Protein 7OAS (pdb70)

InterPro domains:
  IPR019410 Lysine methyltransferase [PF10294] (28-192)
  IPR019410 Lysine methyltransferase [PTHR14614] (12-224)
  IPR029063 S-adenosyl-L-methionine-dependent methyltransferase superfamily [G3DSA:3.40.50.150] (20-238)
  IPR029063 S-adenosyl-L-methionine-dependent methyltransferase superfamily [SSF53335] (69-188)

Nearest PDB structures (foldseek):
  7oas-assembly1_A  TM=1.005E+00  e=3.018E-48  Arabidopsis thaliana
  4mtl-assembly1_A-2  TM=8.772E-01  e=1.076E-17  Homo sapiens
  4pwy-assembly1_A-2  TM=7.409E-01  e=8.579E-11  Homo sapiens
  4er7-assembly1_A  TM=6.860E-01  e=3.018E-07  Homo sapiens
  4er0-assembly1_A  TM=5.820E-01  e=3.018E-07  Homo sapiens

Solvent-accessible surface area: 10546 Å² total; per-residue (Å²): 99,78,50,79,8,99,2,69,65,22,108,1,34,2,6,37,53,92,137,33,194,80,96,17,8,55,20,97,73,0,11,35,5,2,0,28,0,0,32,108,28,27,100,176,41,112,4,9,84,84,125,0,180,68,74,77,0,0,1,2,20,11,6,4,4,5,0,0,3,0,0,4,15,16,26,0,63,3,6,2,0,12,89,128,92,5,30,94,22,0,107,148,3,8,94,108,0,52,60,93,8,65,142,126,52,116,80,55,96,49,13,66,29,106,28,24,51,1,46,5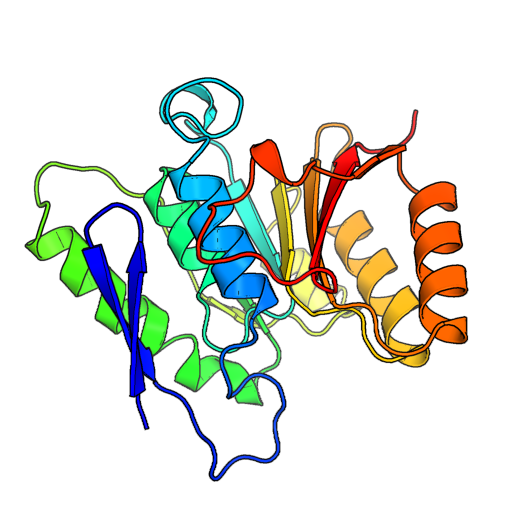3,16,52,135,114,34,11,100,73,2,107,45,90,4,46,12,1,2,4,12,15,6,3,85,33,93,145,51,11,89,31,2,24,108,0,5,68,49,0,21,16,128,197,5,25,2,3,4,1,5,36,52,105,51,95,93,20,24,108,92,0,32,106,26,1,117,85,40,3,95,37,140,82,15,72,80,93,71,5,40,65,146,55,75,59,113,38,2,41,2,9,21,0,54,37,100,165

B-factor: mean 54.71, std 21.89, range [27.13, 158.42]

Structure (mmCIF, N/CA/C/O backbone):
data_7OAS
#
_entry.id   7OAS
#
_cell.length_a   58.295
_cell.length_b   58.295
_cell.length_c   142.851
_cell.angle_alpha   90.000
_cell.angle_beta   90.000
_cell.angle_gamma   90.000
#
_symmetry.space_group_name_H-M   'P 41 21 2'
#
loop_
_entity.id
_entity.type
_entity.pdbx_description
1 polymer 'S-adenosyl-L-methionine-dependent methyltransferases superfamily protein'
2 non-polymer S-ADENOSYL-L-HOMOCYSTEINE
3 non-polymer 1,2-ETHANEDIOL
4 water water
#
loop_
_atom_site.group_PDB
_atom_site.id
_atom_site.type_symbol
_atom_site.label_atom_id
_atom_site.label_alt_id
_atom_site.label_comp_id
_atom_site.label_asym_id
_atom_site.label_entity_id
_atom_site.label_seq_id
_atom_site.pdbx_PDB_ins_code
_atom_site.Cartn_x
_atom_site.Cartn_y
_atom_site.Cartn_z
_atom_site.occupancy
_atom_site.B_iso_or_equiv
_atom_site.auth_seq_id
_atom_site.auth_comp_id
_atom_site.auth_asym_id
_atom_site.auth_atom_id
_atom_site.pdbx_PDB_model_num
ATOM 1 N N . CYS A 1 6 ? -2.244 6.220 31.918 1.00 79.00 4 CYS A N 1
ATOM 2 C CA . CYS A 1 6 ? -3.275 7.235 32.117 1.00 84.84 4 CYS A CA 1
ATOM 3 C C . CYS A 1 6 ? -3.422 8.181 30.927 1.00 85.25 4 CYS A C 1
ATOM 4 O O . CYS A 1 6 ? -2.566 9.035 30.686 1.00 83.81 4 CYS A O 1
ATOM 7 N N . THR A 1 7 ? -4.529 8.048 30.199 1.00 80.10 5 THR A N 1
ATOM 8 C CA . THR A 1 7 ? -4.725 8.772 28.951 1.00 71.71 5 THR A CA 1
ATOM 9 C C . THR A 1 7 ? -6.188 9.163 28.826 1.00 70.77 5 THR A C 1
ATOM 10 O O . THR A 1 7 ? -7.073 8.313 28.966 1.00 71.31 5 THR A O 1
ATOM 14 N N . VAL A 1 8 ? -6.442 10.442 28.556 1.00 68.04 6 VAL A N 1
ATOM 15 C CA . VAL A 1 8 ? -7.797 10.955 28.385 1.00 69.12 6 VAL A CA 1
ATOM 16 C C . VAL A 1 8 ? -8.109 11.128 26.896 1.00 63.40 6 VAL A C 1
ATOM 17 O O . VAL A 1 8 ? -7.293 11.654 26.126 1.00 52.64 6 VAL A O 1
ATOM 21 N N . THR A 1 9 ? -9.292 10.669 26.487 1.00 56.75 7 THR A N 1
ATOM 22 C CA . THR A 1 9 ? -9.751 10.784 25.106 1.00 58.67 7 THR A CA 1
ATOM 23 C C . THR A 1 9 ? -10.879 11.806 25.041 1.00 62.42 7 THR A C 1
ATOM 24 O O . THR A 1 9 ? -11.913 11.631 25.697 1.00 67.05 7 THR A O 1
ATOM 28 N N . ILE A 1 10 ? -10.682 12.862 24.242 1.00 52.94 8 ILE A N 1
ATOM 29 C CA . ILE A 1 10 ? -11.625 13.967 24.102 1.00 55.13 8 ILE A CA 1
ATOM 30 C C . ILE A 1 10 ? -11.946 14.165 22.625 1.00 57.26 8 ILE A C 1
ATOM 31 O O . ILE A 1 10 ? -11.088 13.972 21.759 1.00 57.64 8 ILE A O 1
ATOM 36 N N . GLU A 1 11 ? -13.186 14.565 22.340 1.00 56.39 9 GLU A N 1
ATOM 37 C CA . GLU A 1 11 ? -13.609 14.915 20.989 1.00 65.70 9 GLU A CA 1
ATOM 38 C C . GLU A 1 11 ? -13.479 16.422 20.790 1.00 67.27 9 GLU A C 1
ATOM 39 O O . GLU A 1 11 ? -13.997 17.203 21.591 1.00 68.45 9 GLU A O 1
ATOM 45 N N . VAL A 1 12 ? -12.764 16.825 19.738 1.00 72.04 10 VAL A N 1
ATOM 46 C CA . VAL A 1 12 ? -12.616 18.230 19.364 1.00 72.96 10 VAL A CA 1
ATOM 47 C C . VAL A 1 12 ? -12.773 18.331 17.855 1.00 70.22 10 VAL A C 1
ATOM 48 O O . VAL A 1 12 ? -12.003 17.715 17.107 1.00 73.30 10 VAL A O 1
ATOM 52 N N . LEU A 1 13 ? -13.762 19.107 17.405 1.00 68.03 11 LEU A N 1
ATOM 53 C CA . LEU A 1 13 ? -14.031 19.289 15.977 1.00 70.46 11 LEU A CA 1
ATOM 54 C C . LEU A 1 13 ? -14.299 17.953 15.291 1.00 71.10 11 LEU A C 1
ATOM 55 O O . LEU A 1 13 ? -13.885 17.720 14.152 1.00 70.74 11 LEU A O 1
ATOM 60 N N . GLY A 1 14 ? -14.999 17.064 15.989 1.00 67.80 12 GLY A N 1
ATOM 61 C CA . GLY A 1 14 ? -15.293 15.769 15.417 1.00 66.81 12 GLY A CA 1
ATOM 62 C C . GLY A 1 14 ? -14.124 14.817 15.350 1.00 65.10 12 GLY A C 1
ATOM 63 O O . GLY A 1 14 ? -14.225 13.788 14.677 1.00 70.48 12 GLY A O 1
ATOM 64 N N . HIS A 1 15 ? -13.015 15.122 16.022 1.00 59.20 13 HIS A N 1
ATOM 65 C CA . HIS A 1 15 ? -11.855 14.240 16.075 1.00 56.94 13 HIS A CA 1
ATOM 66 C C . HIS A 1 15 ? -11.644 13.732 17.500 1.00 58.59 13 HIS A C 1
ATOM 67 O O . HIS A 1 15 ? -11.675 14.514 18.456 1.00 53.48 13 HIS A O 1
ATOM 74 N N . GLU A 1 16 ? -11.423 12.428 17.633 1.00 51.19 14 GLU A N 1
ATOM 75 C CA . GLU A 1 16 ? -11.092 11.814 18.915 1.00 52.46 14 GLU A CA 1
ATOM 76 C C . GLU A 1 16 ? -9.593 11.937 19.137 1.00 56.90 14 GLU A C 1
ATOM 77 O O . GLU A 1 16 ? -8.799 11.311 18.428 1.00 61.15 14 GLU A O 1
ATOM 83 N N . LEU A 1 17 ? -9.198 12.741 20.114 1.00 49.59 15 LEU A N 1
ATOM 84 C CA . LEU A 1 17 ? -7.796 12.920 20.448 1.00 48.38 15 LEU A CA 1
ATOM 85 C C . LEU A 1 17 ? -7.472 12.208 21.754 1.00 51.68 15 LEU A C 1
ATOM 86 O O . LEU A 1 17 ? -8.349 11.973 22.591 1.00 54.32 15 LEU A O 1
ATOM 91 N N . ASP A 1 18 ? -6.206 11.831 21.906 1.00 55.31 16 ASP A N 1
ATOM 92 C CA . ASP A 1 18 ? -5.731 11.122 23.087 1.00 53.84 16 ASP A CA 1
ATOM 93 C C . ASP A 1 18 ? -4.608 11.935 23.699 1.00 55.60 16 ASP A C 1
ATOM 94 O O . ASP A 1 18 ? -3.598 12.203 23.035 1.00 53.27 16 ASP A O 1
ATOM 99 N N . PHE A 1 19 ? -4.785 12.333 24.954 1.00 49.09 17 PHE A N 1
ATOM 100 C CA . PHE A 1 19 ? -3.787 13.120 25.660 1.00 47.57 17 PHE A CA 1
ATOM 101 C C . PHE A 1 19 ? -3.253 12.286 26.809 1.00 49.72 17 PHE A C 1
ATOM 102 O O . PHE A 1 19 ? -3.998 11.929 27.727 1.00 51.93 17 PHE A O 1
ATOM 110 N N . ALA A 1 20 ? -1.973 11.944 26.732 1.00 52.78 18 ALA A N 1
ATOM 111 C CA . ALA A 1 20 ? -1.332 11.241 27.828 1.00 50.56 18 ALA A CA 1
ATOM 112 C C . ALA A 1 20 ? -1.262 12.154 29.042 1.00 56.66 18 ALA A C 1
ATOM 113 O O . ALA A 1 20 ? -1.127 13.374 28.916 1.00 54.75 18 ALA A O 1
ATOM 115 N N . GLN A 1 21 ? -1.389 11.558 30.220 1.00 60.13 19 GLN A N 1
ATOM 116 C CA . GLN A 1 21 ? -1.232 12.271 31.472 1.00 60.62 19 GLN A CA 1
ATOM 117 C C . GLN A 1 21 ? -0.217 11.521 32.318 1.00 60.92 19 GLN A C 1
ATOM 118 O O . GLN A 1 21 ? 0.137 10.378 32.025 1.00 64.54 19 GLN A O 1
ATOM 124 N N . ASP A 1 22 ? 0.258 12.177 33.374 1.00 61.10 20 ASP A N 1
ATOM 125 C CA . ASP A 1 22 ? 1.189 11.571 34.327 1.00 71.30 20 ASP A CA 1
ATOM 126 C C . ASP A 1 22 ? 0.695 11.883 35.734 1.00 74.63 20 ASP A C 1
ATOM 127 O O . ASP A 1 22 ? 1.049 12.919 36.311 1.00 75.33 20 ASP A O 1
ATOM 132 N N . PRO A 1 23 ? -0.145 11.019 36.314 1.00 91.83 21 PRO A N 1
ATOM 133 C CA . PRO A 1 23 ? -0.531 11.210 37.722 1.00 103.84 21 PRO A CA 1
ATOM 134 C C . PRO A 1 23 ? 0.567 10.830 38.698 1.00 113.47 21 PRO A C 1
ATOM 135 O O . PRO A 1 23 ? 0.545 11.299 39.845 1.00 113.29 21 PRO A O 1
ATOM 139 N N . ASN A 1 24 ? 1.516 9.990 38.277 1.00 120.02 22 ASN A N 1
ATOM 140 C CA . ASN A 1 24 ? 2.727 9.716 39.042 1.00 127.55 22 ASN A CA 1
ATOM 141 C C . ASN A 1 24 ? 3.561 10.973 39.268 1.00 120.26 22 ASN A C 1
ATOM 142 O O . ASN A 1 24 ? 4.464 10.959 40.112 1.00 124.56 22 ASN A O 1
ATOM 147 N N . SER A 1 25 ? 3.268 12.054 38.549 1.00 107.91 23 SER A N 1
ATOM 148 C CA . SER A 1 25 ? 4.012 13.301 38.631 1.00 92.96 23 SER A CA 1
ATOM 149 C C . SER A 1 25 ? 3.339 14.261 39.605 1.00 78.48 23 SER A C 1
ATOM 150 O O . SER A 1 25 ? 2.108 14.305 39.709 1.00 72.03 23 SER A O 1
ATOM 153 N N . LYS A 1 26 ? 4.154 15.029 40.314 1.00 71.06 24 LYS A N 1
ATOM 154 C CA . LYS A 1 26 ? 3.667 16.116 41.146 1.00 71.15 24 LYS A CA 1
ATOM 155 C C . LYS A 1 26 ? 3.494 17.407 40.354 1.00 73.82 24 LYS A C 1
ATOM 156 O O . LYS A 1 26 ? 3.042 18.407 40.919 1.00 74.50 24 LYS A O 1
ATOM 162 N N . HIS A 1 27 ? 3.831 17.405 39.062 1.00 71.04 25 HIS A N 1
ATOM 163 C CA . HIS A 1 27 ? 3.788 18.619 38.256 1.00 68.75 25 HIS A CA 1
ATOM 164 C C . HIS A 1 27 ? 2.363 18.908 37.813 1.00 58.23 25 HIS A C 1
ATOM 165 O O . HIS A 1 27 ? 1.696 18.044 37.229 1.00 55.96 25 HIS A O 1
ATOM 172 N N . LEU A 1 28 ? 1.911 20.142 38.065 1.00 50.16 26 LEU A N 1
ATOM 173 C CA . LEU A 1 28 ? 0.535 20.519 37.742 1.00 48.82 26 LEU A CA 1
ATOM 174 C C . LEU A 1 28 ? 0.220 20.292 36.268 1.00 50.19 26 LEU A C 1
ATOM 175 O O . LEU A 1 28 ? -0.873 19.826 35.924 1.00 51.79 26 LEU A O 1
ATOM 180 N N . GLY A 1 29 ? 1.172 20.590 35.385 1.00 48.19 27 GLY A N 1
ATOM 181 C CA . GLY A 1 29 ? 0.941 20.489 33.953 1.00 48.25 27 GLY A CA 1
ATOM 182 C C . GLY A 1 29 ? 0.818 19.081 33.407 1.00 48.29 27 GLY A C 1
ATOM 183 O O . GLY A 1 29 ? 0.491 18.932 32.222 1.00 47.10 27 GLY A O 1
ATOM 184 N N . THR A 1 30 ? 1.059 18.051 34.221 1.00 48.13 28 THR A N 1
ATOM 185 C CA . THR A 1 30 ? 0.954 16.683 33.714 1.00 55.16 28 THR A CA 1
ATOM 186 C C . THR A 1 30 ? -0.478 16.168 33.703 1.00 55.10 28 THR A C 1
ATOM 187 O O . THR A 1 30 ? -0.698 15.012 33.337 1.00 64.12 28 THR A O 1
ATOM 191 N N . THR A 1 31 ? -1.446 16.992 34.090 1.00 51.09 29 THR A N 1
ATOM 192 C CA A THR A 1 31 ? -2.855 16.627 34.118 0.55 51.85 29 THR A CA 1
ATOM 193 C CA B THR A 1 31 ? -2.849 16.611 34.089 0.45 51.65 29 THR A CA 1
ATOM 194 C C . THR A 1 31 ? -3.635 17.622 33.267 1.00 48.23 29 THR A C 1
ATOM 195 O O . THR A 1 31 ? -3.305 18.811 33.242 1.00 43.43 29 THR A O 1
ATOM 202 N N . VAL A 1 32 ? -4.650 17.139 32.554 1.00 51.69 30 VAL A N 1
ATOM 203 C CA . VAL A 1 32 ? -5.509 18.026 31.778 1.00 47.65 30 VAL A CA 1
ATOM 204 C C . VAL A 1 32 ? -6.478 18.732 32.723 1.00 46.35 30 VAL A C 1
ATOM 205 O O . VAL A 1 32 ? -7.209 18.080 33.477 1.00 48.94 30 VAL A O 1
ATOM 209 N N . TRP A 1 33 ? -6.502 20.064 32.669 1.00 48.04 31 TRP A N 1
ATOM 210 C CA . TRP A 1 33 ? -7.374 20.872 33.513 1.00 51.80 31 TRP A CA 1
ATOM 211 C C . TRP A 1 33 ? -8.617 21.318 32.747 1.00 50.93 31 TRP A C 1
ATOM 212 O O . TRP A 1 33 ? -8.587 21.495 31.527 1.00 41.94 31 TRP A O 1
ATOM 223 N N . ASP A 1 34 ? -9.715 21.516 33.490 1.00 45.47 32 ASP A N 1
ATOM 224 C CA . ASP A 1 34 ? -11.024 21.681 32.856 1.00 41.18 32 ASP A CA 1
ATOM 225 C C . ASP A 1 34 ? -11.100 22.934 31.994 1.00 45.67 32 ASP A C 1
ATOM 226 O O . ASP A 1 34 ? -11.863 22.963 31.021 1.00 43.14 32 ASP A O 1
ATOM 231 N N . ALA A 1 35 ? -10.314 23.970 32.314 1.00 43.16 33 ALA A N 1
ATOM 232 C CA . ALA A 1 35 ? -10.339 25.188 31.508 1.00 42.14 33 ALA A CA 1
ATOM 233 C C . ALA A 1 35 ? -9.846 24.955 30.088 1.00 40.22 33 ALA A C 1
ATOM 234 O O . ALA A 1 35 ? -10.333 25.598 29.149 1.00 40.30 33 ALA A O 1
ATOM 236 N N . SER A 1 36 ? -8.855 24.080 29.897 1.00 41.32 34 SER A N 1
ATOM 237 C CA . SER A 1 36 ? -8.392 23.834 28.535 1.00 41.51 34 SER A CA 1
ATOM 238 C C . SER A 1 36 ? -9.486 23.177 27.701 1.00 37.22 34 SER A C 1
ATOM 239 O O . SER A 1 36 ? -9.631 23.485 26.509 1.00 38.59 34 SER A O 1
ATOM 242 N N . MET A 1 37 ? -10.284 22.295 28.316 1.00 41.17 35 MET A N 1
ATOM 243 C CA . MET A 1 37 ? -11.358 21.624 27.581 1.00 51.06 35 MET A CA 1
ATOM 244 C C . MET A 1 37 ? -12.527 22.561 27.311 1.00 48.85 35 MET A C 1
ATOM 245 O O . MET A 1 37 ? -13.160 22.476 26.251 1.00 50.54 35 MET A O 1
ATOM 250 N N . VAL A 1 38 ? -12.850 23.439 28.265 1.00 44.68 36 VAL A N 1
ATOM 251 C CA . VAL A 1 38 ? -13.847 24.478 28.012 1.00 39.52 36 VAL A CA 1
ATOM 252 C C . VAL A 1 38 ? -13.370 25.404 26.896 1.00 43.20 36 VAL A C 1
ATOM 253 O O . VAL A 1 38 ? -14.159 25.854 26.051 1.00 43.35 36 VAL A O 1
ATOM 257 N N . PHE A 1 39 ? -12.068 25.691 26.855 1.00 38.00 37 PHE A N 1
ATOM 258 C CA . PHE A 1 39 ? -11.557 26.525 25.768 1.00 41.74 37 PHE A CA 1
ATOM 259 C C . PHE A 1 39 ? -11.656 25.804 24.421 1.00 43.94 37 PHE A C 1
ATOM 260 O O . PHE A 1 39 ? -12.103 26.384 23.419 1.00 40.21 37 PHE A O 1
ATOM 268 N N . ALA A 1 40 ? -11.261 24.527 24.376 1.00 39.28 38 ALA A N 1
ATOM 269 C CA . ALA A 1 40 ? -11.302 23.797 23.108 1.00 41.57 38 ALA A CA 1
ATOM 270 C C . ALA A 1 40 ? -12.730 23.669 22.595 1.00 41.35 38 ALA A C 1
ATOM 271 O O . ALA A 1 40 ? -12.987 23.802 21.387 1.00 42.70 38 ALA A O 1
ATOM 273 N N . LYS A 1 41 ? -13.684 23.453 23.506 1.00 40.16 39 LYS A N 1
ATOM 274 C CA . LYS A 1 41 ? -15.073 23.306 23.101 1.00 48.25 39 LYS A CA 1
ATOM 275 C C . LYS A 1 41 ? -15.673 24.642 22.693 1.00 51.66 39 LYS A C 1
ATOM 276 O O . LYS A 1 41 ? -16.518 24.688 21.790 1.00 47.36 39 LYS A O 1
ATOM 282 N N . TYR A 1 42 ? -15.227 25.735 23.318 1.00 41.74 40 TYR A N 1
ATOM 283 C CA . TYR A 1 42 ? -15.618 27.066 22.854 1.00 45.13 40 TYR A CA 1
ATOM 284 C C . TYR A 1 42 ? -15.181 27.308 21.406 1.00 48.00 40 TYR A C 1
ATOM 285 O O . TYR A 1 42 ? -15.958 27.829 20.594 1.00 46.12 40 TYR A O 1
ATOM 294 N N . LEU A 1 43 ? -13.941 26.935 21.063 1.00 42.94 41 LEU A N 1
ATOM 295 C CA . LEU A 1 43 ? -13.472 27.099 19.682 1.00 43.83 41 LEU A CA 1
ATOM 296 C C . LEU A 1 43 ? -14.301 26.276 18.709 1.00 49.72 41 LEU A C 1
ATOM 297 O O . LEU A 1 43 ? -14.616 26.732 17.599 1.00 46.98 41 LEU A O 1
ATOM 302 N N . GLY A 1 44 ? -14.644 25.048 19.093 1.00 44.86 42 GLY A N 1
ATOM 303 C CA . GLY A 1 44 ? -15.474 24.239 18.226 1.00 49.74 42 GLY A CA 1
ATOM 304 C C . GLY A 1 44 ? -16.815 24.879 17.938 1.00 58.20 42 GLY A C 1
ATOM 305 O O . GLY A 1 44 ? -17.398 24.651 16.877 1.00 67.02 42 GLY A O 1
ATOM 306 N N . LYS A 1 45 ? -17.319 25.694 18.863 1.00 51.26 43 LYS A N 1
ATOM 307 C CA . LYS A 1 45 ? -18.613 26.331 18.664 1.00 57.04 43 LYS A CA 1
ATOM 308 C C . LYS A 1 45 ? -18.531 27.691 17.978 1.00 53.28 43 LYS A C 1
ATOM 309 O O . LYS A 1 45 ? -19.569 28.224 17.571 1.00 52.53 43 LYS A O 1
ATOM 315 N N . ASN A 1 46 ? -17.350 28.274 17.829 1.00 49.22 44 ASN A N 1
ATOM 316 C CA . ASN A 1 46 ? -17.264 29.608 17.238 1.00 53.23 44 ASN A CA 1
ATOM 317 C C . ASN A 1 46 ? -16.212 29.650 16.151 1.00 58.81 44 ASN A C 1
ATOM 318 O O . ASN A 1 46 ? -15.443 30.610 16.036 1.00 64.75 44 ASN A O 1
ATOM 323 N N . SER A 1 47 ? -16.180 28.614 15.313 1.00 44.65 45 SER A N 1
ATOM 324 C CA . SER A 1 47 ? -15.181 28.508 14.263 1.00 51.50 45 SER A CA 1
ATOM 325 C C . SER A 1 47 ? -15.795 28.584 12.869 1.00 48.40 45 SER A C 1
ATOM 326 O O . SER A 1 47 ? -15.085 28.386 11.875 1.00 49.33 45 SER A O 1
ATOM 329 N N . ARG A 1 48 ? -17.086 28.886 12.762 1.00 45.67 46 ARG A N 1
ATOM 330 C CA . ARG A 1 48 ? -17.709 28.989 11.449 1.00 46.33 46 ARG A CA 1
ATOM 331 C C . ARG A 1 48 ? -17.606 30.397 10.862 1.00 54.73 46 ARG A C 1
ATOM 332 O O . ARG A 1 48 ? -17.381 30.559 9.659 1.00 55.20 46 ARG A O 1
ATOM 334 N N . LYS A 1 49 ? -17.772 31.421 11.689 1.00 55.25 47 LYS A N 1
ATOM 335 C CA . LYS A 1 49 ? -17.675 32.813 11.280 1.00 51.82 47 LYS A CA 1
ATOM 336 C C . LYS A 1 49 ? -16.849 33.556 12.322 1.00 54.56 47 LYS A C 1
ATOM 337 O O . LYS A 1 49 ? -16.682 33.093 13.456 1.00 55.80 47 LYS A O 1
ATOM 343 N N . GLY A 1 50 ? -16.340 34.716 11.941 1.00 50.07 48 GLY A N 1
ATOM 344 C CA . GLY A 1 50 ? -15.615 35.535 12.891 1.00 50.76 48 GLY A CA 1
ATOM 345 C C . GLY A 1 50 ? -14.142 35.194 12.979 1.00 45.93 48 GLY A C 1
ATOM 346 O O . GLY A 1 50 ? -13.570 34.486 12.149 1.00 44.10 48 GLY A O 1
ATOM 347 N N . ARG A 1 51 ? -13.521 35.709 14.039 1.00 42.01 49 ARG A N 1
ATOM 348 C CA . ARG A 1 51 ? -12.065 35.716 14.120 1.00 43.55 49 ARG A CA 1
ATOM 349 C C . ARG A 1 51 ? -11.462 34.320 14.177 1.00 38.70 49 ARG A C 1
ATOM 350 O O . ARG A 1 51 ? -10.278 34.167 13.863 1.00 38.30 49 ARG A O 1
ATOM 358 N N . PHE A 1 52 ? -12.225 33.297 14.563 1.00 37.63 50 PHE A N 1
ATOM 359 C CA . PHE A 1 52 ? -11.678 31.945 14.601 1.00 35.82 50 PHE A CA 1
ATOM 360 C C . PHE A 1 52 ? -12.097 31.088 13.403 1.00 43.58 50 PHE A C 1
ATOM 361 O O . PHE A 1 52 ? -11.815 29.885 13.387 1.00 42.01 50 PHE A O 1
ATOM 369 N N . SER A 1 53 ? -12.733 31.681 12.391 1.00 40.38 51 SER A N 1
ATOM 370 C CA . SER A 1 53 ? -13.001 30.977 11.146 1.00 39.83 51 SER A CA 1
ATOM 371 C C . SER A 1 53 ? -11.696 30.797 10.354 1.00 43.64 51 SER A C 1
ATOM 372 O O . SER A 1 53 ? -10.701 31.482 10.597 1.00 42.61 51 SER A O 1
ATOM 375 N N . SER A 1 54 ? -11.715 29.859 9.397 1.00 43.18 52 SER A N 1
ATOM 376 C CA A SER A 1 54 ? -10.494 29.474 8.679 0.57 47.00 52 SER A CA 1
ATOM 377 C CA B SER A 1 54 ? -10.482 29.483 8.701 0.43 46.44 52 SER A CA 1
ATOM 378 C C . SER A 1 54 ? -9.895 30.645 7.898 1.00 38.35 52 SER A C 1
ATOM 379 O O . SER A 1 54 ? -8.678 30.883 7.941 1.00 42.29 52 SER A O 1
ATOM 384 N N . SER A 1 55 ? -10.726 31.375 7.152 1.00 42.72 53 SER A N 1
ATOM 385 C CA . SER A 1 55 ? -10.188 32.486 6.370 1.00 43.12 53 SER A CA 1
ATOM 386 C C . SER A 1 55 ? -9.621 33.581 7.272 1.00 41.82 53 SER A C 1
ATOM 387 O O . SER A 1 55 ? -8.587 34.184 6.955 1.00 45.42 53 SER A O 1
ATOM 390 N N . LYS A 1 56 ? -10.260 33.838 8.414 1.00 45.32 54 LYS A N 1
ATOM 391 C CA . LYS A 1 56 ? -9.769 34.909 9.273 1.00 42.75 54 LYS A CA 1
ATOM 392 C C . LYS A 1 56 ? -8.493 34.520 10.004 1.00 39.33 54 LYS A C 1
ATOM 393 O O . LYS A 1 56 ? -7.735 35.410 10.408 1.00 42.45 54 LYS A O 1
ATOM 399 N N . LEU A 1 57 ? -8.231 33.217 10.176 1.00 40.16 55 LEU A N 1
ATOM 400 C CA . LEU A 1 57 ? -7.000 32.733 10.785 1.00 35.10 55 LEU A CA 1
ATOM 401 C C . LEU A 1 57 ? -5.858 32.528 9.788 1.00 41.73 55 LEU A C 1
ATOM 402 O O . LEU A 1 57 ? -4.754 32.181 10.222 1.00 39.54 55 LEU A O 1
ATOM 407 N N . LYS A 1 58 ? -6.086 32.735 8.487 1.00 37.97 56 LYS A N 1
ATOM 408 C CA . LYS A 1 58 ? -5.019 32.594 7.496 1.00 38.98 56 LYS A CA 1
ATOM 409 C C . LYS A 1 58 ? -3.854 33.500 7.855 1.00 33.90 56 LYS A C 1
ATOM 410 O O . LYS A 1 58 ? -4.020 34.708 8.027 1.00 39.37 56 LYS A O 1
ATOM 416 N N . GLY A 1 59 ? -2.675 32.906 7.979 1.00 33.63 57 GLY A N 1
ATOM 417 C CA . GLY A 1 59 ? -1.483 33.655 8.335 1.00 35.82 57 GLY A CA 1
ATOM 418 C C . GLY A 1 59 ? -1.341 34.066 9.787 1.00 42.22 57 GLY A C 1
ATOM 419 O O . GLY A 1 59 ? -0.339 34.718 10.124 1.00 38.88 57 GLY A O 1
ATOM 420 N N . LYS A 1 60 ? -2.292 33.720 10.664 1.00 33.85 58 LYS A N 1
ATOM 421 C CA . LYS A 1 60 ? -2.186 34.085 12.074 1.00 34.17 58 LYS A CA 1
ATOM 422 C C . LYS A 1 60 ? -1.278 33.117 12.822 1.00 37.64 58 LYS A C 1
ATOM 423 O O . LYS A 1 60 ? -1.271 31.911 12.552 1.00 37.71 58 LYS A O 1
ATOM 429 N N . ARG A 1 61 ? -0.503 33.661 13.756 1.00 37.82 59 ARG A N 1
ATOM 430 C CA . ARG A 1 61 ? 0.358 32.887 14.638 1.00 32.87 59 ARG A CA 1
ATOM 431 C C . ARG A 1 61 ? -0.077 33.063 16.086 1.00 30.77 59 ARG A C 1
ATOM 432 O O . ARG A 1 61 ? -0.342 34.185 16.546 1.00 32.32 59 ARG A O 1
ATOM 440 N N . ALA A 1 62 ? -0.144 31.951 16.800 1.00 30.96 60 ALA A N 1
ATOM 441 C CA . ALA A 1 62 ? -0.520 31.954 18.205 1.00 31.65 60 ALA A CA 1
ATOM 442 C C . ALA A 1 62 ? 0.578 31.313 19.044 1.00 39.73 60 ALA A C 1
ATOM 443 O O . ALA A 1 62 ? 1.333 30.464 18.558 1.00 35.18 60 ALA A O 1
ATOM 445 N N . ILE A 1 63 ? 0.666 31.734 20.315 1.00 37.34 61 ILE A N 1
ATOM 446 C CA . ILE A 1 63 ? 1.549 31.115 21.298 1.00 30.89 61 ILE A CA 1
ATOM 447 C C . ILE A 1 63 ? 0.741 30.782 22.545 1.00 37.75 61 ILE A C 1
ATOM 448 O O . ILE A 1 63 ? -0.012 31.625 23.059 1.00 30.34 61 ILE A O 1
ATOM 453 N N . GLU A 1 64 ? 0.875 29.545 23.012 1.00 32.96 62 GLU A N 1
ATOM 454 C CA . GLU A 1 64 ? 0.222 29.085 24.223 1.00 32.36 62 GLU A CA 1
ATOM 455 C C . GLU A 1 64 ? 1.225 29.078 25.372 1.00 35.23 62 GLU A C 1
ATOM 456 O O . GLU A 1 64 ? 2.335 28.552 25.239 1.00 38.27 62 GLU A O 1
ATOM 462 N N . LEU A 1 65 ? 0.845 29.683 26.480 1.00 36.45 63 LEU A N 1
ATOM 463 C CA . LEU A 1 65 ? 1.667 29.684 27.683 1.00 32.57 63 LEU A CA 1
ATOM 464 C C . LEU A 1 65 ? 1.119 28.666 28.670 1.00 32.06 63 LEU A C 1
ATOM 465 O O . LEU A 1 65 ? -0.103 28.550 28.829 1.00 33.66 63 LEU A O 1
ATOM 470 N N . GLY A 1 66 ? 2.030 27.931 29.325 1.00 37.01 64 GLY A N 1
ATOM 471 C CA . GLY A 1 66 ? 1.675 26.913 30.308 1.00 35.63 64 GLY A CA 1
ATOM 472 C C . GLY A 1 66 ? 0.786 25.839 29.709 1.00 37.41 64 GLY A C 1
ATOM 473 O O . GLY A 1 66 ? -0.247 25.483 30.286 1.00 34.46 64 GLY A O 1
ATOM 474 N N . ALA A 1 67 ? 1.165 25.325 28.533 1.00 34.04 65 ALA A N 1
ATOM 475 C CA . ALA A 1 67 ? 0.279 24.425 27.803 1.00 37.65 65 ALA A CA 1
ATOM 476 C C . ALA A 1 67 ? 0.004 23.110 28.517 1.00 40.54 65 ALA A C 1
ATOM 477 O O . ALA A 1 67 ? -1.026 22.486 28.236 1.00 39.96 65 ALA A O 1
ATOM 479 N N . GLY A 1 68 ? 0.897 22.665 29.401 1.00 43.47 66 GLY A N 1
ATOM 480 C CA . GLY A 1 68 ? 0.709 21.384 30.066 1.00 33.95 66 GLY A CA 1
ATOM 481 C C . GLY A 1 68 ? 0.658 20.246 29.053 1.00 39.75 66 GLY A C 1
ATOM 482 O O . GLY A 1 68 ? 1.573 20.062 28.231 1.00 41.66 66 GLY A O 1
ATOM 483 N N . CYS A 1 69 ? -0.439 19.484 29.094 1.00 39.78 67 CYS A N 1
ATOM 484 C CA . CYS A 1 69 ? -0.626 18.358 28.185 1.00 39.63 67 CYS A CA 1
ATOM 485 C C . CYS A 1 69 ? -0.957 18.806 26.759 1.00 42.60 67 CYS A C 1
ATOM 486 O O . CYS A 1 69 ? -0.791 18.009 25.833 1.00 46.31 67 CYS A O 1
ATOM 489 N N . GLY A 1 70 ? -1.422 20.040 26.564 1.00 38.21 68 GLY A N 1
ATOM 490 C CA . GLY A 1 70 ? -1.486 20.664 25.250 1.00 33.94 68 GLY A CA 1
ATOM 491 C C . GLY A 1 70 ? -2.854 20.820 24.593 1.00 35.40 68 GLY A C 1
ATOM 492 O O . GLY A 1 70 ? -2.905 21.110 23.384 1.00 36.78 68 GLY A O 1
ATOM 493 N N . VAL A 1 71 ? -3.952 20.663 25.340 1.00 37.28 69 VAL A N 1
ATOM 494 C CA . VAL A 1 71 ? -5.276 20.605 24.714 1.00 37.51 69 VAL A CA 1
ATOM 495 C C . VAL A 1 71 ? -5.604 21.917 24.007 1.00 44.26 69 VAL A C 1
ATOM 496 O O . VAL A 1 71 ? -6.074 21.925 22.866 1.00 38.64 69 VAL A O 1
ATOM 500 N N . ALA A 1 72 ? -5.381 23.048 24.674 1.00 39.49 70 ALA A N 1
ATOM 501 C CA . ALA A 1 72 ? -5.906 24.308 24.157 1.00 39.65 70 ALA A CA 1
ATOM 502 C C . ALA A 1 72 ? -5.210 24.719 22.859 1.00 43.23 70 ALA A C 1
ATOM 503 O O . ALA A 1 72 ? -5.870 25.094 21.880 1.00 40.31 70 ALA A O 1
ATOM 505 N N . GLY A 1 73 ? -3.878 24.691 22.833 1.00 35.47 71 GLY A N 1
ATOM 506 C CA . GLY A 1 73 ? -3.190 25.036 21.601 1.00 36.07 71 GLY A CA 1
ATOM 507 C C . GLY A 1 73 ? -3.463 24.067 20.470 1.00 36.87 71 GLY A C 1
ATOM 508 O O . GLY A 1 73 ? -3.483 24.463 19.296 1.00 37.01 71 GLY A O 1
ATOM 509 N N . PHE A 1 74 ? -3.675 22.787 20.793 1.00 35.29 72 PHE A N 1
ATOM 510 C CA . PHE A 1 74 ? -3.961 21.821 19.739 1.00 36.87 72 PHE A CA 1
ATOM 511 C C . PHE A 1 74 ? -5.260 22.169 19.025 1.00 38.89 72 PHE A C 1
ATOM 512 O O . PHE A 1 74 ? -5.320 22.173 17.785 1.00 36.15 72 PHE A O 1
ATOM 520 N N . ALA A 1 75 ? -6.308 22.475 19.798 1.00 40.45 73 ALA A N 1
ATOM 521 C CA . ALA A 1 75 ? -7.581 22.877 19.208 1.00 40.42 73 ALA A CA 1
ATOM 522 C C . ALA A 1 75 ? -7.418 24.100 18.313 1.00 42.05 73 ALA A C 1
ATOM 523 O O . ALA A 1 75 ? -7.995 24.158 17.227 1.00 40.49 73 ALA A O 1
ATOM 525 N N . LEU A 1 76 ? -6.659 25.100 18.764 1.00 40.71 74 LEU A N 1
ATOM 526 C CA . LEU A 1 76 ? -6.490 26.309 17.964 1.00 36.34 74 LEU A CA 1
ATOM 527 C C . LEU A 1 76 ? -5.766 25.997 16.660 1.00 36.64 74 LEU A C 1
ATOM 528 O O . LEU A 1 76 ? -6.143 26.501 15.592 1.00 36.38 74 LEU A O 1
ATOM 533 N N . ALA A 1 77 ? -4.733 25.151 16.719 1.00 37.19 75 ALA A N 1
ATOM 534 C CA . ALA A 1 77 ? -4.065 24.737 15.489 1.00 40.82 75 ALA A CA 1
ATOM 535 C C . ALA A 1 77 ? -5.019 23.999 14.556 1.00 41.97 75 ALA A C 1
ATOM 536 O O . ALA A 1 77 ? -4.935 24.155 13.330 1.00 42.18 75 ALA A O 1
ATOM 538 N N . MET A 1 78 ? -5.947 23.209 15.110 1.00 44.03 76 MET A N 1
ATOM 539 C CA . MET A 1 78 ? -6.918 22.503 14.272 1.00 47.92 76 MET A CA 1
ATOM 540 C C . MET A 1 78 ? -7.763 23.460 13.447 1.00 44.81 76 MET A C 1
ATOM 541 O O . MET A 1 78 ? -8.235 23.094 12.363 1.00 44.53 76 MET A O 1
ATOM 546 N N . LEU A 1 79 ? -7.984 24.673 13.946 1.00 43.13 77 LEU A N 1
ATOM 547 C CA . LEU A 1 79 ? -8.795 25.654 13.241 1.00 41.88 77 LEU A CA 1
ATOM 548 C C . LEU A 1 79 ? -8.046 26.332 12.097 1.00 40.67 77 LEU A C 1
ATOM 549 O O . LEU A 1 79 ? -8.655 27.102 11.348 1.00 41.72 77 LEU A O 1
ATOM 554 N N . GLY A 1 80 ? -6.753 26.060 11.927 1.00 39.62 78 GLY A N 1
ATOM 555 C CA . GLY A 1 80 ? -5.970 26.661 10.869 1.00 46.51 78 GLY A CA 1
ATOM 556 C C . GLY A 1 80 ? -4.983 27.720 11.317 1.00 49.49 78 GLY A C 1
ATOM 557 O O . GLY A 1 80 ? -4.354 28.351 10.463 1.00 45.47 78 GLY A O 1
ATOM 558 N N . CYS A 1 81 ? -4.825 27.937 12.628 1.00 41.93 79 CYS A N 1
ATOM 559 C CA . CYS A 1 81 ? -3.841 28.874 13.151 1.00 33.94 79 CYS A CA 1
ATOM 560 C C . CYS A 1 81 ? -2.504 28.157 13.339 1.00 39.10 79 CYS A C 1
ATOM 561 O O . CYS A 1 81 ? -2.464 26.995 13.751 1.00 41.91 79 CYS A O 1
ATOM 564 N N . ASP A 1 82 ? -1.407 28.836 13.023 1.00 36.28 80 ASP A N 1
ATOM 565 C CA . ASP A 1 82 ? -0.102 28.293 13.371 1.00 36.53 80 ASP A CA 1
ATOM 566 C C . ASP A 1 82 ? 0.215 28.591 14.833 1.00 37.61 80 ASP A C 1
ATOM 567 O O . ASP A 1 82 ? 0.019 29.715 15.316 1.00 39.37 80 ASP A O 1
ATOM 572 N N . VAL A 1 83 ? 0.707 27.579 15.546 1.00 35.06 81 VAL A N 1
ATOM 573 C CA . VAL A 1 83 ? 0.760 27.629 17.005 1.00 29.88 81 VAL A CA 1
ATOM 574 C C . VAL A 1 83 ? 2.130 27.173 17.500 1.00 34.56 81 VAL A C 1
ATOM 575 O O . VAL A 1 83 ? 2.644 26.134 17.073 1.00 39.56 81 VAL A O 1
ATOM 579 N N . VAL A 1 84 ? 2.717 27.946 18.403 1.00 38.78 82 VAL A N 1
ATOM 580 C CA A VAL A 1 84 ? 3.845 27.510 19.217 0.71 34.37 82 VAL A CA 1
ATOM 581 C CA B VAL A 1 84 ? 3.836 27.485 19.219 0.29 35.17 82 VAL A CA 1
ATOM 582 C C . VAL A 1 84 ? 3.307 27.265 20.628 1.00 35.66 82 VAL A C 1
ATOM 583 O O . VAL A 1 84 ? 2.722 28.169 21.239 1.00 34.22 82 VAL A O 1
ATOM 590 N N . THR A 1 85 ? 3.480 26.047 21.136 1.00 40.05 83 THR A N 1
ATOM 591 C CA . THR A 1 85 ? 2.978 25.659 22.447 1.00 42.59 83 THR A CA 1
ATOM 592 C C . THR A 1 85 ? 4.161 25.479 23.396 1.00 36.79 83 THR A C 1
ATOM 593 O O . THR A 1 85 ? 5.174 24.870 23.028 1.00 34.68 83 THR A O 1
ATOM 597 N N . THR A 1 86 ? 4.064 26.069 24.592 1.00 39.55 84 THR A N 1
ATOM 598 C CA . THR A 1 86 ? 5.211 26.165 25.490 1.00 37.02 84 THR A CA 1
ATOM 599 C C . THR A 1 86 ? 4.860 25.798 26.932 1.00 36.59 84 THR A C 1
ATOM 600 O O . THR A 1 86 ? 3.703 25.854 27.375 1.00 34.96 84 THR A O 1
ATOM 604 N N . ASP A 1 87 ? 5.902 25.408 27.663 1.00 42.12 85 ASP A N 1
ATOM 605 C CA . ASP A 1 87 ? 5.835 25.141 29.092 1.00 39.51 85 ASP A CA 1
ATOM 606 C C . ASP A 1 87 ? 7.266 25.064 29.602 1.00 43.44 85 ASP A C 1
ATOM 607 O O . ASP A 1 87 ? 8.218 25.345 28.863 1.00 45.34 85 ASP A O 1
ATOM 612 N N . GLN A 1 88 ? 7.422 24.694 30.871 1.00 37.00 86 GLN A N 1
ATOM 613 C CA . GLN A 1 88 ? 8.755 24.496 31.413 1.00 41.54 86 GLN A CA 1
ATOM 614 C C . GLN A 1 88 ? 9.304 23.142 30.976 1.00 48.66 86 GLN A C 1
ATOM 615 O O . GLN A 1 88 ? 8.559 22.242 30.582 1.00 50.55 86 GLN A O 1
ATOM 621 N N . LYS A 1 89 ? 10.632 23.008 31.070 1.00 53.79 87 LYS A N 1
ATOM 622 C CA . LYS A 1 89 ? 11.328 21.841 30.523 1.00 58.18 87 LYS A CA 1
ATOM 623 C C . LYS A 1 89 ? 10.731 20.528 31.010 1.00 62.11 87 LYS A C 1
ATOM 624 O O . LYS A 1 89 ? 10.612 19.567 30.245 1.00 63.10 87 LYS A O 1
ATOM 630 N N . GLU A 1 90 ? 10.346 20.471 32.281 1.00 61.41 88 GLU A N 1
ATOM 631 C CA . GLU A 1 90 ? 9.867 19.222 32.861 1.00 66.92 88 GLU A CA 1
ATOM 632 C C . GLU A 1 90 ? 8.571 18.750 32.211 1.00 56.80 88 GLU A C 1
ATOM 633 O O . GLU A 1 90 ? 8.321 17.543 32.120 1.00 61.55 88 GLU A O 1
ATOM 639 N N . VAL A 1 91 ? 7.744 19.680 31.745 1.00 48.58 89 VAL A N 1
ATOM 640 C CA . VAL A 1 91 ? 6.496 19.326 31.079 1.00 53.38 89 VAL A CA 1
ATOM 641 C C . VAL A 1 91 ? 6.675 19.028 29.589 1.00 53.84 89 VAL A C 1
ATOM 642 O O . VAL A 1 91 ? 5.835 18.335 28.996 1.00 55.97 89 VAL A O 1
ATOM 646 N N . LEU A 1 92 ? 7.759 19.494 28.972 1.00 54.55 90 LEU A N 1
ATOM 647 C CA . LEU A 1 92 ? 7.855 19.425 27.516 1.00 53.35 90 LEU A CA 1
ATOM 648 C C . LEU A 1 92 ? 7.799 18.013 26.933 1.00 57.88 90 LEU A C 1
ATOM 649 O O . LEU A 1 92 ? 7.184 17.848 25.863 1.00 50.26 90 LEU A O 1
ATOM 654 N N . PRO A 1 93 ? 8.425 16.982 27.520 1.00 60.15 91 PRO A N 1
ATOM 655 C CA . PRO A 1 93 ? 8.347 15.649 26.888 1.00 62.53 91 PRO A CA 1
ATOM 656 C C . PRO A 1 93 ? 6.928 15.113 26.745 1.00 59.31 91 PRO A C 1
ATOM 657 O O . PRO A 1 93 ? 6.607 14.496 25.722 1.00 53.74 91 PRO A O 1
ATOM 661 N N . LEU A 1 94 ? 6.071 15.320 27.751 1.00 51.65 92 LEU A N 1
ATOM 662 C CA . LEU A 1 94 ? 4.676 14.902 27.633 1.00 50.46 92 LEU A CA 1
ATOM 663 C C . LEU A 1 94 ? 3.945 15.758 26.602 1.00 41.66 92 LEU A C 1
ATOM 664 O O . LEU A 1 94 ? 3.168 15.239 25.790 1.00 49.70 92 LEU A O 1
ATOM 669 N N . LEU A 1 95 ? 4.199 17.068 26.612 1.00 43.99 93 LEU A N 1
ATOM 670 C CA . LEU A 1 95 ? 3.626 17.957 25.602 1.00 44.35 93 LEU A CA 1
ATOM 671 C C . LEU A 1 95 ? 4.057 17.555 24.195 1.00 47.91 93 LEU A C 1
ATOM 672 O O . LEU A 1 95 ? 3.229 17.491 23.280 1.00 46.95 93 LEU A O 1
ATOM 677 N N . LYS A 1 96 ? 5.355 17.300 23.996 1.00 52.20 94 LYS A N 1
ATOM 678 C CA A LYS A 1 96 ? 5.819 16.900 22.671 0.52 55.88 94 LYS A CA 1
ATOM 679 C CA B LYS A 1 96 ? 5.837 16.886 22.679 0.48 55.89 94 LYS A CA 1
ATOM 680 C C . LYS A 1 96 ? 5.200 15.571 22.250 1.00 57.13 94 LYS A C 1
ATOM 681 O O . LYS A 1 96 ? 4.790 15.412 21.094 1.00 60.43 94 LYS A O 1
ATOM 692 N N . ARG A 1 97 ? 5.117 14.612 23.174 1.00 54.57 95 ARG A N 1
ATOM 693 C CA . ARG A 1 97 ? 4.463 13.342 22.879 1.00 56.83 95 ARG A CA 1
ATOM 694 C C . ARG A 1 97 ? 3.018 13.551 22.445 1.00 56.01 95 ARG A C 1
ATOM 695 O O . ARG A 1 97 ? 2.569 12.967 21.454 1.00 51.10 95 ARG A O 1
ATOM 703 N N . ASN A 1 98 ? 2.271 14.386 23.177 1.00 56.99 96 ASN A N 1
ATOM 704 C CA . AS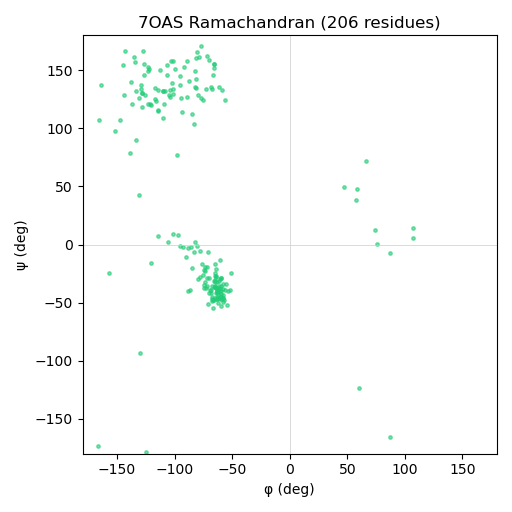N A 1 98 ? 0.853 14.559 22.874 1.00 48.04 96 ASN A CA 1
ATOM 705 C C . ASN A 1 98 ? 0.639 15.283 21.549 1.00 49.30 96 ASN A C 1
ATOM 706 O O . ASN A 1 98 ? -0.287 14.950 20.803 1.00 41.39 96 ASN A O 1
ATOM 711 N N . VAL A 1 99 ? 1.466 16.288 21.254 1.00 48.00 97 VAL A N 1
ATOM 712 C CA . VAL A 1 99 ? 1.347 17.019 19.993 1.00 46.56 97 VAL A CA 1
ATOM 713 C C . VAL A 1 99 ? 1.583 16.092 18.812 1.00 52.43 97 VAL A C 1
ATOM 714 O O . VAL A 1 99 ? 0.794 16.051 17.860 1.00 51.83 97 VAL A O 1
ATOM 718 N N . GLU A 1 100 ? 2.680 15.340 18.849 1.00 51.02 98 GLU A N 1
ATOM 719 C CA . GLU A 1 100 ? 3.054 14.567 17.673 1.00 52.60 98 GLU A CA 1
ATOM 720 C C . GLU A 1 100 ? 2.130 13.376 17.489 1.00 57.30 98 GLU A C 1
ATOM 721 O O . GLU A 1 100 ? 1.747 13.055 16.363 1.00 60.22 98 GLU A O 1
ATOM 727 N N . TRP A 1 101 ? 1.707 12.745 18.587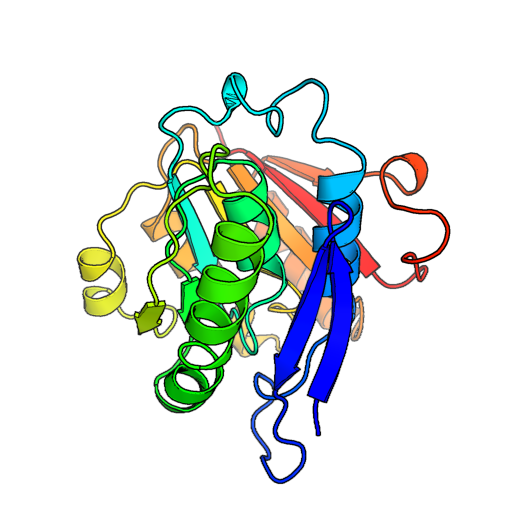 1.00 55.67 99 TRP A N 1
ATOM 728 C CA . TRP A 1 101 ? 0.798 11.611 18.464 1.00 57.59 99 TRP A CA 1
ATOM 729 C C . TRP A 1 101 ? -0.531 12.035 17.847 1.00 53.70 99 TRP A C 1
ATOM 730 O O . TRP A 1 101 ? -1.059 11.354 16.959 1.00 51.52 99 TRP A O 1
ATOM 741 N N . ASN A 1 102 ? -1.095 13.160 18.305 1.00 45.95 100 ASN A N 1
ATOM 742 C CA . ASN A 1 102 ? -2.386 13.571 17.763 1.00 49.16 100 ASN A CA 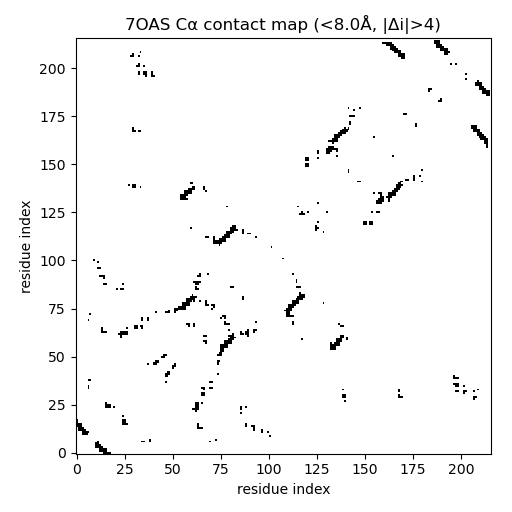1
ATOM 743 C C . ASN A 1 102 ? -2.258 14.263 16.403 1.00 54.57 100 ASN A C 1
ATOM 744 O O . ASN A 1 102 ? -3.184 14.176 15.584 1.00 46.85 100 ASN A O 1
ATOM 749 N N . THR A 1 103 ? -1.139 14.942 16.130 1.00 50.44 101 THR A N 1
ATOM 750 C CA . THR A 1 103 ? -0.965 15.542 14.808 1.00 52.07 101 THR A CA 1
ATOM 751 C C . THR A 1 103 ? -1.015 14.480 13.723 1.00 58.13 101 THR A C 1
ATOM 752 O O . THR A 1 103 ? -1.716 14.636 12.720 1.00 60.28 101 THR A O 1
ATOM 756 N N . SER A 1 104 ? -0.289 13.377 13.917 1.00 66.11 102 SER A N 1
ATOM 757 C CA . SER A 1 104 ? -0.306 12.312 12.920 1.00 73.64 102 SER A CA 1
ATOM 758 C C . SER A 1 104 ? -1.689 11.685 12.800 1.00 74.04 102 SER A C 1
ATOM 759 O O . SER A 1 104 ? -2.051 11.175 11.733 1.00 75.90 102 SER A O 1
ATOM 762 N N . ARG A 1 105 ? -2.483 11.735 13.870 1.00 69.62 103 ARG A N 1
ATOM 763 C CA . ARG A 1 105 ? -3.822 11.158 13.827 1.00 66.76 103 ARG A CA 1
ATOM 764 C C . ARG A 1 105 ? -4.752 11.985 12.949 1.00 57.42 103 ARG A C 1
ATOM 765 O O . ARG A 1 105 ? -5.430 11.447 12.070 1.00 59.39 103 ARG A O 1
ATOM 773 N N . ILE A 1 106 ? -4.815 13.297 13.178 1.00 54.27 104 ILE A N 1
ATOM 774 C CA . ILE A 1 106 ? -5.801 14.084 12.446 1.00 54.79 104 ILE A CA 1
ATOM 775 C C . ILE A 1 106 ? -5.404 14.238 10.985 1.00 55.21 104 ILE A C 1
ATOM 776 O O . ILE A 1 106 ? -6.277 14.384 10.123 1.00 53.84 104 ILE A O 1
ATOM 781 N N . VAL A 1 107 ? -4.103 14.225 10.678 1.00 54.67 105 VAL A N 1
ATOM 782 C CA . VAL A 1 107 ? -3.687 14.352 9.278 1.00 59.48 105 VAL A CA 1
ATOM 783 C C . VAL A 1 107 ? -3.938 13.061 8.512 1.00 67.51 105 VAL A C 1
ATOM 784 O O . VAL A 1 107 ? -4.271 13.098 7.324 1.00 73.07 105 VAL A O 1
ATOM 788 N N . GLN A 1 108 ? -3.776 11.905 9.156 1.00 74.44 106 GLN A N 1
ATOM 789 C CA . GLN A 1 108 ? -4.166 10.649 8.525 1.00 80.57 106 GLN A CA 1
ATOM 790 C C . GLN A 1 108 ? -5.685 10.543 8.412 1.00 82.63 106 GLN A C 1
ATOM 791 O O . GLN A 1 108 ? -6.201 9.920 7.476 1.00 81.76 106 GLN A O 1
ATOM 797 N N . MET A 1 109 ? -6.411 11.176 9.338 1.00 86.57 107 MET A N 1
ATOM 798 C CA . MET A 1 109 ? -7.869 11.206 9.315 1.00 94.68 107 MET A CA 1
ATOM 799 C C . MET A 1 109 ? -8.409 12.201 8.298 1.00 96.16 107 MET A C 1
ATOM 800 O O . MET A 1 109 ? -9.516 12.014 7.782 1.00 104.33 107 MET A O 1
ATOM 805 N N . ASN A 1 110 ? -7.654 13.258 8.006 1.00 96.84 108 ASN A N 1
ATOM 806 C CA . ASN A 1 110 ? -8.064 14.284 7.046 1.00 96.61 108 ASN A CA 1
ATOM 807 C C . ASN A 1 110 ? -6.854 14.669 6.204 1.00 94.81 108 ASN A C 1
ATOM 808 O O . ASN A 1 110 ? -6.218 15.708 6.430 1.00 87.43 108 ASN A O 1
ATOM 813 N N . PRO A 1 111 ? -6.504 13.844 5.209 1.00 95.22 109 PRO A N 1
ATOM 814 C CA . PRO A 1 111 ? -5.278 14.117 4.438 1.00 97.74 109 PRO A CA 1
ATOM 815 C C . PRO A 1 111 ? -5.346 15.397 3.623 1.00 102.54 109 PRO A C 1
ATOM 816 O O . PRO A 1 111 ? -4.330 16.094 3.506 1.00 102.69 109 PRO A O 1
ATOM 820 N N . GLY A 1 112 ? -6.510 15.736 3.063 1.00 105.11 110 GLY A N 1
ATOM 821 C CA . GLY A 1 112 ? -6.610 16.938 2.255 1.00 104.61 110 GLY A CA 1
ATOM 822 C C . GLY A 1 112 ? 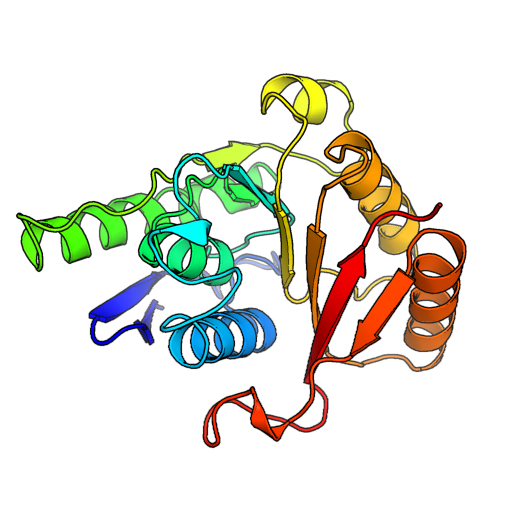-6.675 18.227 3.048 1.00 98.64 110 GLY A C 1
ATOM 823 O O . GLY A 1 112 ? -6.281 19.283 2.544 1.00 101.83 110 GLY A O 1
ATOM 824 N N A SER A 1 113 ? -7.162 18.174 4.283 0.34 95.76 111 SER A N 1
ATOM 825 N N B SER A 1 113 ? -7.155 18.162 4.288 0.66 96.05 111 SER A N 1
ATOM 826 C CA A SER A 1 113 ? -7.332 19.394 5.057 0.34 90.96 111 SER A CA 1
ATOM 827 C CA B SER A 1 113 ? -7.313 19.358 5.102 0.66 90.83 111 SER A CA 1
ATOM 828 C C A SER A 1 113 ? -5.986 19.915 5.551 0.34 88.19 111 SER A C 1
ATOM 829 C C B SER A 1 113 ? -5.958 19.915 5.524 0.66 88.55 111 SER A C 1
ATOM 830 O O A SER A 1 113 ? -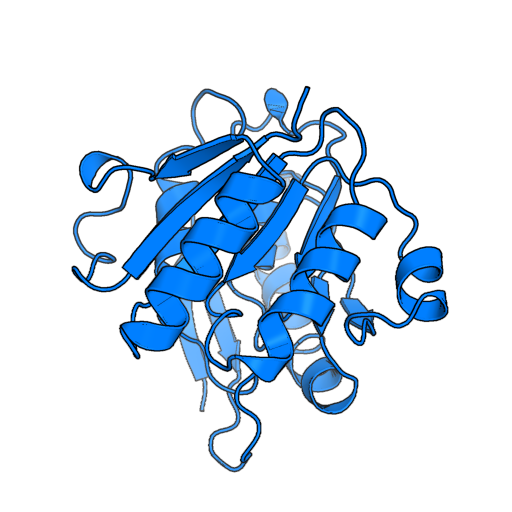5.044 19.152 5.787 0.34 88.71 111 SER A O 1
ATOM 831 O O B SER A 1 113 ? -4.979 19.180 5.686 0.66 89.05 111 SER A O 1
ATOM 836 N N . ALA A 1 114 ? -5.909 21.234 5.703 1.00 80.97 112 ALA A N 1
ATOM 837 C CA . ALA A 1 114 ? -4.691 21.932 6.091 1.00 74.45 112 ALA A CA 1
ATOM 838 C C . ALA A 1 114 ? -4.899 22.511 7.482 1.00 77.86 112 ALA A C 1
ATOM 839 O O . ALA A 1 114 ? -5.616 23.503 7.656 1.00 87.79 112 ALA A O 1
ATOM 841 N N . PHE A 1 115 ? -4.284 21.881 8.466 1.00 64.43 113 PHE A N 1
ATOM 842 C CA . PHE A 1 115 ? -4.278 22.374 9.828 1.00 57.17 113 PHE A CA 1
ATOM 843 C C . PHE A 1 115 ? -3.091 23.302 10.038 1.00 49.87 113 PHE A C 1
ATOM 844 O O . PHE A 1 115 ? -2.097 23.254 9.314 1.00 41.85 113 PHE A O 1
ATOM 852 N N . GLY A 1 116 ? -3.205 24.155 11.043 1.00 38.19 114 GLY A N 1
ATOM 853 C CA . GLY A 1 116 ? -2.078 24.981 11.414 1.00 42.34 114 GLY A CA 1
ATOM 854 C C . GLY A 1 116 ? -0.916 24.163 11.950 1.00 46.23 114 GLY A C 1
ATOM 855 O O . GLY A 1 116 ? -1.061 23.044 12.450 1.00 45.08 114 GLY A O 1
ATOM 856 N N . SER A 1 117 ? 0.276 24.730 11.822 1.00 41.48 115 SER A N 1
ATOM 857 C CA . SER A 1 117 ? 1.447 24.088 12.389 1.00 44.40 115 SER A CA 1
ATOM 858 C C . SER A 1 117 ? 1.396 24.161 13.912 1.00 43.88 115 SER A C 1
ATOM 859 O O . SER A 1 117 ? 0.718 25.008 14.501 1.00 41.68 115 SER A O 1
ATOM 862 N N . LEU A 1 118 ? 2.140 23.266 14.556 1.00 39.24 116 LEU A N 1
ATOM 863 C CA . LEU A 1 118 ? 2.154 23.219 16.018 1.00 47.09 116 LEU A CA 1
ATOM 864 C C . LEU A 1 118 ? 3.545 22.763 16.432 1.00 53.18 116 LEU A C 1
ATOM 865 O O . LEU A 1 118 ? 3.888 21.596 16.227 1.00 64.43 116 LEU A O 1
ATOM 870 N N . ARG A 1 119 ? 4.358 23.672 16.972 1.00 47.00 117 ARG A N 1
ATOM 871 C CA A ARG A 1 119 ? 5.708 23.340 17.406 0.56 45.42 117 ARG A CA 1
ATOM 872 C CA B ARG A 1 119 ? 5.711 23.348 17.405 0.44 45.54 117 ARG A CA 1
ATOM 873 C C . ARG A 1 119 ? 5.871 23.635 18.892 1.00 42.01 117 ARG A C 1
ATOM 874 O O . ARG A 1 119 ? 5.331 24.617 19.409 1.00 41.40 117 ARG A O 1
ATOM 889 N N . VAL A 1 120 ? 6.616 22.779 19.565 1.00 38.92 118 VAL A N 1
ATOM 890 C CA . VAL A 1 120 ? 6.796 22.844 21.012 1.00 41.57 118 VAL A CA 1
ATOM 891 C C . VAL A 1 120 ? 8.071 23.610 21.315 1.00 45.12 118 VAL A C 1
ATOM 892 O O . VAL A 1 120 ? 9.096 23.419 20.652 1.00 46.74 118 VAL A O 1
ATOM 896 N N . ALA A 1 121 ? 8.019 24.489 22.307 1.00 44.27 119 ALA A N 1
ATOM 897 C CA . ALA A 1 121 ? 9.211 25.219 22.709 1.00 41.68 119 ALA A CA 1
ATOM 898 C C . ALA A 1 121 ? 9.195 25.444 24.214 1.00 43.28 119 ALA A C 1
ATOM 899 O O . ALA A 1 121 ? 8.144 25.467 24.855 1.00 41.59 119 ALA A O 1
ATOM 901 N N . GLU A 1 122 ? 10.383 25.606 24.776 1.00 43.50 120 GLU A N 1
ATOM 902 C CA . GLU A 1 122 ? 10.496 25.901 26.193 1.00 47.16 120 GLU A CA 1
ATOM 903 C C . GLU A 1 122 ? 10.292 27.391 26.429 1.00 45.51 120 GLU A C 1
ATOM 904 O O . GLU A 1 122 ? 10.826 28.223 25.689 1.00 42.63 120 GLU A O 1
ATOM 910 N N . LEU A 1 123 ? 9.497 27.737 27.449 1.00 44.45 121 LEU A N 1
ATOM 911 C CA . LEU A 1 123 ? 9.320 29.150 27.792 1.00 39.65 121 LEU A CA 1
ATOM 912 C C . LEU A 1 123 ? 9.003 29.265 29.281 1.00 42.36 121 LEU A C 1
ATOM 913 O O . LEU A 1 123 ? 7.843 29.117 29.690 1.00 36.26 121 LEU A O 1
ATOM 918 N N . ASP A 1 124 ? 10.037 29.554 30.077 1.00 44.87 122 ASP A N 1
ATOM 919 C CA . ASP A 1 124 ? 9.866 29.965 31.471 1.00 40.86 122 ASP A CA 1
ATOM 920 C C . ASP A 1 124 ? 9.384 31.410 31.527 1.00 41.12 122 ASP A C 1
ATOM 921 O O . ASP A 1 124 ? 10.053 32.306 30.999 1.00 43.97 122 ASP A O 1
ATOM 926 N N . TRP A 1 125 ? 8.255 31.656 32.198 1.00 38.50 123 TRP A N 1
ATOM 927 C CA . TRP A 1 125 ? 7.689 33.001 32.166 1.00 42.90 123 TRP A CA 1
ATOM 928 C C . TRP A 1 125 ? 8.705 34.000 32.703 1.00 45.60 123 TRP A C 1
ATOM 929 O O . TRP A 1 125 ? 9.372 33.747 33.711 1.00 44.77 123 TRP A O 1
ATOM 940 N N . GLY A 1 126 ? 8.875 35.109 31.983 1.00 42.55 124 GLY A N 1
ATOM 941 C CA . GLY A 1 126 ? 9.826 36.133 32.356 1.00 42.11 124 GLY A CA 1
ATOM 942 C C . GLY A 1 126 ? 11.234 35.932 31.838 1.00 47.80 124 GLY A C 1
ATOM 943 O O . GLY A 1 126 ? 12.070 36.825 32.013 1.00 46.75 124 GLY A O 1
ATOM 944 N N . ASN A 1 127 ? 11.534 34.790 31.225 1.00 45.84 125 ASN A N 1
ATOM 945 C CA . ASN A 1 127 ? 12.873 34.532 30.691 1.00 51.63 125 ASN A CA 1
ATOM 946 C C . ASN A 1 127 ? 12.965 35.184 29.315 1.00 50.37 125 ASN A C 1
ATOM 947 O O . ASN A 1 127 ? 12.428 34.663 28.339 1.00 39.17 125 ASN A O 1
ATOM 952 N N . GLU A 1 128 ? 13.659 36.327 29.231 1.00 53.55 126 GLU A N 1
ATOM 953 C CA . GLU A 1 128 ? 13.722 37.088 27.981 1.00 51.55 126 GLU A CA 1
ATOM 954 C C . GLU A 1 128 ? 14.352 36.283 26.851 1.00 54.42 126 GLU A C 1
ATOM 955 O O . GLU A 1 128 ? 14.038 36.503 25.670 1.00 49.13 126 GLU A O 1
ATOM 961 N N . ASP A 1 129 ? 15.258 35.362 27.184 1.00 48.55 127 ASP A N 1
ATOM 962 C CA . ASP A 1 129 ? 15.887 34.563 26.141 1.00 59.80 127 ASP A CA 1
ATOM 963 C C . ASP A 1 129 ? 14.897 33.582 25.530 1.00 57.08 127 ASP A C 1
ATOM 964 O O . ASP A 1 129 ? 14.883 33.388 24.308 1.00 46.81 127 ASP A O 1
ATOM 969 N N . HIS A 1 130 ? 14.067 32.955 26.369 1.00 47.64 128 HIS A N 1
ATOM 970 C CA . HIS A 1 130 ? 13.017 32.074 25.870 1.00 47.42 128 HIS A CA 1
ATOM 971 C C . HIS A 1 130 ? 12.013 32.841 25.029 1.00 48.38 128 HIS A C 1
ATOM 972 O O . HIS A 1 130 ? 11.554 32.353 23.987 1.00 45.59 128 HIS A O 1
ATOM 979 N N . ILE A 1 131 ? 11.654 34.043 25.477 1.00 41.89 129 ILE A N 1
ATOM 980 C CA . ILE A 1 131 ? 10.670 34.841 24.767 1.00 41.37 129 ILE A CA 1
ATOM 981 C C . ILE A 1 131 ? 11.215 35.271 23.409 1.00 45.85 129 ILE A C 1
ATOM 982 O O . ILE A 1 131 ? 10.536 35.135 22.389 1.00 44.37 129 ILE A O 1
ATOM 987 N N . THR A 1 132 ? 12.453 35.784 23.365 1.00 42.24 130 THR A N 1
ATOM 988 C CA . THR A 1 132 ? 13.029 36.153 22.074 1.00 44.85 130 THR A CA 1
ATOM 989 C C . THR A 1 132 ? 13.071 34.965 21.123 1.00 48.59 130 THR A C 1
ATOM 990 O O . THR A 1 132 ? 12.848 35.130 19.919 1.00 47.95 130 THR A O 1
ATOM 994 N N . ALA A 1 133 ? 13.287 33.758 21.650 1.00 46.54 131 ALA A N 1
ATOM 995 C CA . ALA A 1 133 ? 13.556 32.606 20.802 1.00 41.79 131 ALA A CA 1
ATOM 996 C C . ALA A 1 133 ? 12.318 32.062 20.099 1.00 46.94 131 ALA A C 1
ATOM 997 O O . ALA A 1 133 ? 12.450 31.462 19.023 1.00 51.95 131 ALA A O 1
ATOM 999 N N . VAL A 1 134 ? 11.119 32.261 20.657 1.00 43.51 132 VAL A N 1
ATOM 1000 C CA . VAL A 1 134 ? 9.904 31.797 19.986 1.00 44.56 132 VAL A CA 1
ATOM 1001 C C . VAL A 1 134 ? 9.436 32.749 18.896 1.00 43.48 132 VAL A C 1
ATOM 1002 O O . VAL A 1 134 ? 8.434 32.459 18.224 1.00 37.77 132 VAL A O 1
ATOM 1006 N N . GLU A 1 135 ? 10.140 33.872 18.692 1.00 39.35 133 GLU A N 1
ATOM 1007 C CA . GLU A 1 135 ? 9.962 34.852 17.620 1.00 44.59 133 GLU A CA 1
ATOM 1008 C C . GLU A 1 135 ? 8.629 35.593 17.713 1.00 46.62 133 GLU A C 1
ATOM 1009 O O . GLU A 1 135 ? 7.730 35.382 16.884 1.00 42.10 133 GLU A O 1
ATOM 1015 N N . PRO A 1 136 ? 8.486 36.492 18.683 1.00 44.52 134 PRO A N 1
ATOM 1016 C CA . PRO A 1 136 ? 7.307 37.357 18.741 1.00 34.39 134 PRO A CA 1
ATOM 1017 C C . PRO A 1 136 ? 7.428 38.477 17.716 1.00 40.57 134 PRO A C 1
ATOM 1018 O O . PRO A 1 136 ? 8.494 38.651 17.109 1.00 44.03 134 PRO A O 1
ATOM 1022 N N . PRO A 1 137 ? 6.360 39.264 17.480 1.00 38.91 135 PRO A N 1
ATOM 1023 C CA . PRO A 1 137 ? 5.042 39.212 18.128 1.00 35.84 135 PRO A CA 1
ATOM 1024 C C . PRO A 1 137 ? 4.091 38.148 17.562 1.00 43.39 135 PRO A C 1
ATOM 1025 O O . PRO A 1 137 ? 4.254 37.680 16.410 1.00 40.34 135 PRO A O 1
ATOM 1029 N N . PHE A 1 138 ? 3.083 37.806 18.363 1.00 33.20 136 PHE A N 1
ATOM 1030 C CA . PHE A 1 138 ? 2.036 36.866 17.993 1.00 34.90 136 PHE A CA 1
ATOM 1031 C C . PHE A 1 138 ? 0.700 37.581 17.871 1.00 38.00 136 PHE A C 1
ATOM 1032 O O . PHE A 1 138 ? 0.449 38.581 18.555 1.00 40.43 136 PHE A O 1
ATOM 1040 N N . ASP A 1 139 ? -0.148 37.048 16.981 1.00 34.92 137 ASP A N 1
ATOM 1041 C CA . ASP A 1 139 ? -1.518 37.534 16.852 1.00 34.83 137 ASP A CA 1
ATOM 1042 C C . ASP A 1 139 ? -2.372 37.127 18.041 1.00 32.97 137 ASP A C 1
ATOM 1043 O O . ASP A 1 139 ? -3.287 37.861 18.427 1.00 36.07 137 ASP A O 1
ATOM 1048 N N . TYR A 1 140 ? -2.130 35.930 18.580 1.00 29.96 138 TYR A N 1
ATOM 1049 C CA . TYR A 1 140 ? -2.840 35.407 19.745 1.00 34.35 138 TYR A CA 1
ATOM 1050 C C . TYR A 1 140 ? -1.857 34.916 20.797 1.00 30.67 138 TYR A C 1
ATOM 1051 O O . TYR A 1 140 ? -0.855 34.264 20.479 1.00 33.06 138 TYR A O 1
ATOM 1060 N N . VAL A 1 141 ? -2.151 35.236 22.056 1.00 31.58 139 VAL A N 1
ATOM 1061 C CA . VAL A 1 141 ? -1.465 34.671 23.210 1.00 32.71 139 VAL A CA 1
ATOM 1062 C C . VAL A 1 141 ? -2.550 34.000 24.036 1.00 33.00 139 VAL A C 1
ATOM 1063 O O . VAL A 1 141 ? -3.554 34.637 24.384 1.00 30.44 139 VAL A O 1
ATOM 1067 N N . ILE A 1 142 ? -2.411 32.701 24.266 1.00 30.47 140 ILE A N 1
ATOM 1068 C CA . ILE A 1 142 ? -3.470 31.974 24.943 1.00 33.38 140 ILE A CA 1
ATOM 1069 C C . ILE A 1 142 ? -2.908 31.216 26.149 1.00 31.48 140 ILE A C 1
ATOM 1070 O O . ILE A 1 142 ? -1.720 30.876 26.235 1.00 29.39 140 ILE A O 1
ATOM 1075 N N . GLY A 1 143 ? -3.790 30.961 27.093 1.00 31.86 141 GLY A N 1
ATOM 1076 C CA . GLY A 1 143 ? -3.409 30.292 28.312 1.00 29.80 141 GLY A CA 1
ATOM 1077 C C . GLY A 1 143 ? -4.663 29.793 28.982 1.00 34.66 141 GLY A C 1
ATOM 1078 O O . GLY A 1 143 ? -5.679 30.499 28.992 1.00 36.61 141 GLY A O 1
ATOM 1079 N N . THR A 1 144 ? -4.637 28.566 29.495 1.00 34.29 142 THR A N 1
ATOM 1080 C CA . THR A 1 144 ? -5.791 28.034 30.210 1.00 34.24 142 THR A CA 1
ATOM 1081 C C . THR A 1 144 ? -5.345 27.497 31.560 1.00 38.08 142 THR A C 1
ATOM 1082 O O . THR A 1 144 ? -4.386 26.719 31.643 1.00 34.10 142 THR A O 1
ATOM 1086 N N . ASP A 1 145 ? -6.063 27.912 32.605 1.00 38.42 143 ASP A N 1
ATOM 1087 C CA . ASP A 1 145 ? -5.759 27.611 34.004 1.00 35.48 143 ASP A CA 1
ATOM 1088 C C . ASP A 1 145 ? -4.286 27.853 34.312 1.00 34.59 143 ASP A C 1
ATOM 1089 O O . ASP A 1 145 ? -3.605 27.034 34.925 1.00 38.28 143 ASP A O 1
ATOM 1094 N N . VAL A 1 146 ? -3.810 29.030 33.917 1.00 36.73 144 VAL A N 1
ATOM 1095 C CA . VAL A 1 146 ? -2.462 29.471 34.233 1.00 38.36 144 VAL A CA 1
ATOM 1096 C C . VAL A 1 146 ? -2.434 30.534 35.317 1.00 37.93 144 VAL A C 1
ATOM 1097 O O . VAL A 1 146 ? -1.347 31.001 35.688 1.00 41.79 144 VAL A O 1
ATOM 1101 N N . VAL A 1 147 ? -3.584 30.906 35.866 1.00 36.76 145 VAL A N 1
ATOM 1102 C CA . VAL A 1 147 ? -3.661 31.841 36.987 1.00 35.37 145 VAL A CA 1
ATOM 1103 C C . VAL A 1 147 ? -4.202 31.074 38.183 1.00 38.59 145 VAL A C 1
ATOM 1104 O O . VAL A 1 147 ? -5.348 30.599 38.157 1.00 36.09 145 VAL A O 1
ATOM 1108 N N . TYR A 1 148 ? -3.379 30.944 39.232 1.00 39.39 146 TYR A N 1
ATOM 1109 C CA . TYR A 1 148 ? -3.784 30.241 40.438 1.00 38.42 146 TYR A CA 1
ATOM 1110 C C . TYR A 1 148 ? -2.981 30.674 41.664 1.00 43.97 146 TYR A C 1
ATOM 1111 O O . TYR A 1 148 ? -3.455 30.539 42.790 1.00 51.81 146 TYR A O 1
ATOM 1120 N N . SER A 1 149 ? -1.772 31.185 41.466 1.00 39.85 147 SER A N 1
ATOM 1121 C CA . SER A 1 149 ? -0.889 31.514 42.580 1.00 36.29 147 SER A CA 1
ATOM 1122 C C . SER A 1 149 ? -0.462 32.965 42.433 1.00 43.56 147 SER A C 1
ATOM 1123 O O . SER A 1 149 ? 0.001 33.372 41.360 1.00 42.84 147 SER A O 1
ATOM 1126 N N . GLU A 1 150 ? -0.635 33.744 43.503 1.00 40.97 148 GLU A N 1
ATOM 1127 C CA . GLU A 1 150 ? -0.394 35.184 43.431 1.00 39.21 148 GLU A CA 1
ATOM 1128 C C . GLU A 1 150 ? 0.999 35.497 42.882 1.00 39.67 148 GLU A C 1
ATOM 1129 O O . GLU A 1 150 ? 1.162 36.395 42.040 1.00 40.69 148 GLU A O 1
ATOM 1135 N N . GLN A 1 151 ? 2.008 34.721 43.295 1.00 39.50 149 GLN A N 1
ATOM 1136 C CA . GLN A 1 151 ? 3.369 34.982 42.841 1.00 41.35 149 GLN A CA 1
ATOM 1137 C C . GLN A 1 151 ? 3.563 34.790 41.337 1.00 40.85 149 GLN A C 1
ATOM 1138 O O . GLN A 1 151 ? 4.570 35.269 40.811 1.00 45.97 149 GLN A O 1
ATOM 1144 N N . LEU A 1 152 ? 2.654 34.104 40.6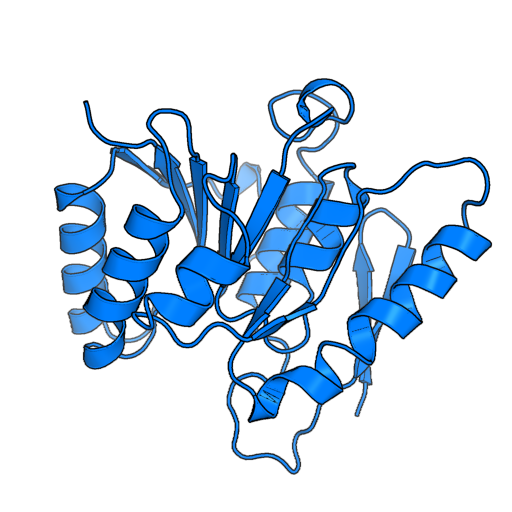31 1.00 36.16 150 LEU A N 1
ATOM 1145 C CA . LEU A 1 152 ? 2.801 33.885 39.195 1.00 39.94 150 LEU A CA 1
ATOM 1146 C C . LEU A 1 152 ? 2.049 34.910 38.353 1.00 42.52 150 LEU A C 1
ATOM 1147 O O . LEU A 1 152 ? 2.119 34.843 37.115 1.00 36.29 150 LEU A O 1
ATOM 1152 N N . LEU A 1 153 ? 1.337 35.856 38.979 1.00 35.76 151 LEU A N 1
ATOM 1153 C CA . LEU A 1 153 ? 0.579 36.835 38.204 1.00 41.00 151 LEU A CA 1
ATOM 1154 C C . LEU A 1 153 ? 1.511 37.747 37.418 1.00 44.88 151 LEU A C 1
ATOM 1155 O O . LEU A 1 153 ? 1.395 37.861 36.191 1.00 41.14 151 LEU A O 1
ATOM 1160 N N . GLU A 1 154 ? 2.454 38.394 38.101 1.00 41.72 152 GLU A N 1
ATOM 1161 C CA . GLU A 1 154 ? 3.341 39.315 37.394 1.00 44.56 152 GLU A CA 1
ATOM 1162 C C . GLU A 1 154 ? 4.199 38.630 36.334 1.00 42.38 152 GLU A C 1
ATOM 1163 O O . GLU A 1 154 ? 4.318 39.181 35.225 1.00 46.23 152 GLU A O 1
ATOM 1169 N N . PRO A 1 155 ? 4.848 37.483 36.590 1.00 45.01 153 PRO A N 1
ATOM 1170 C CA . PRO A 1 155 ? 5.627 36.848 35.508 1.00 43.56 153 PRO A CA 1
ATOM 1171 C C . PRO A 1 155 ? 4.787 36.484 34.288 1.00 40.67 153 PRO A C 1
ATOM 1172 O O . PRO A 1 155 ? 5.265 36.610 33.143 1.00 38.04 153 PRO A O 1
ATOM 1176 N N . LEU A 1 156 ? 3.534 36.057 34.499 1.00 34.54 154 LEU A N 1
ATOM 1177 C CA . LEU A 1 156 ? 2.653 35.757 33.378 1.00 35.98 154 LEU A CA 1
ATOM 1178 C C . LEU A 1 156 ? 2.295 37.026 32.613 1.00 39.57 154 LEU A C 1
ATOM 1179 O O . LEU A 1 156 ? 2.361 37.058 31.377 1.00 37.46 154 LEU A O 1
ATOM 1184 N N . LEU A 1 157 ? 1.919 38.084 33.337 1.00 36.81 155 LEU A N 1
ATOM 1185 C CA . LEU A 1 157 ? 1.633 39.375 32.712 1.00 36.54 155 LEU A CA 1
ATOM 1186 C C . LEU A 1 157 ? 2.808 39.848 31.860 1.00 41.76 155 LEU A C 1
ATOM 1187 O O . LEU A 1 157 ? 2.640 40.193 30.682 1.00 38.67 155 LEU A O 1
ATOM 1192 N N . ARG A 1 158 ? 4.015 39.866 32.443 1.00 34.22 156 ARG A N 1
ATOM 1193 C CA . ARG A 1 158 ? 5.182 40.361 31.717 1.00 39.69 156 ARG A CA 1
ATOM 1194 C C . ARG A 1 158 ? 5.440 39.529 30.463 1.00 39.95 156 ARG A C 1
ATOM 1195 O O . ARG A 1 158 ? 5.804 40.068 29.411 1.00 43.13 156 ARG A O 1
ATOM 1203 N N . THR A 1 159 ? 5.227 38.220 30.551 1.00 35.66 157 THR A N 1
ATOM 1204 C CA . THR A 1 159 ? 5.426 37.345 29.406 1.00 38.64 157 THR A CA 1
ATOM 1205 C C . THR A 1 159 ? 4.427 37.654 28.298 1.00 42.99 157 THR A C 1
ATOM 1206 O O . THR A 1 159 ? 4.809 37.782 27.128 1.00 40.68 157 THR A O 1
ATOM 1210 N N . ILE A 1 160 ? 3.141 37.781 28.648 1.00 33.92 158 ILE A N 1
ATOM 1211 C CA . ILE A 1 160 ? 2.114 38.075 27.648 1.00 31.53 158 ILE A CA 1
ATOM 1212 C C . ILE A 1 160 ? 2.443 39.356 26.896 1.00 39.87 158 ILE A C 1
ATOM 1213 O O . ILE A 1 160 ? 2.374 39.402 25.661 1.00 36.88 158 ILE A O 1
ATOM 1218 N N . LEU A 1 161 ? 2.791 40.417 27.631 1.00 42.29 159 LEU A N 1
ATOM 1219 C CA . LEU A 1 161 ? 3.097 41.694 26.992 1.00 41.74 159 LEU A CA 1
ATOM 1220 C C . LEU A 1 161 ? 4.317 41.578 26.086 1.00 45.88 159 LEU A C 1
ATOM 1221 O O . LEU A 1 161 ? 4.330 42.133 24.985 1.00 42.59 159 LEU A O 1
ATOM 1226 N N . ALA A 1 162 ? 5.349 40.851 26.532 1.00 40.40 160 ALA A N 1
ATOM 1227 C CA . ALA A 1 162 ? 6.570 40.705 25.746 1.00 38.63 160 ALA A CA 1
ATOM 1228 C C . ALA A 1 162 ? 6.320 39.978 24.429 1.00 42.53 160 ALA A C 1
ATOM 1229 O O . ALA A 1 162 ? 7.050 40.189 23.451 1.00 41.55 160 ALA A O 1
ATOM 1231 N N . LEU A 1 163 ? 5.297 39.130 24.376 1.00 36.97 161 LEU A N 1
ATOM 1232 C CA . LEU A 1 163 ? 4.977 38.371 23.176 1.00 40.33 161 LEU A CA 1
ATOM 1233 C C . LEU A 1 163 ? 3.959 39.067 22.288 1.00 37.36 161 LEU A C 1
ATOM 1234 O O . LEU A 1 163 ? 3.658 38.562 21.202 1.00 40.68 161 LEU A O 1
ATOM 1239 N N . SER A 1 164 ? 3.461 40.230 22.701 1.00 33.98 162 SER A N 1
ATOM 1240 C CA . SER A 1 164 ? 2.342 40.901 22.064 1.00 35.86 162 SER A CA 1
ATOM 1241 C C . SER A 1 164 ? 2.800 42.072 21.207 1.00 43.10 162 SER A C 1
ATOM 1242 O O . SER A 1 164 ? 3.894 42.623 21.378 1.00 41.72 162 SER A O 1
ATOM 1245 N N . GLY A 1 165 ? 1.933 42.436 20.264 1.00 42.67 163 GLY A N 1
ATOM 1246 C CA . GLY A 1 165 ? 2.011 43.693 19.566 1.00 43.98 163 GLY A CA 1
ATOM 1247 C C . GLY A 1 165 ? 0.683 44.406 19.715 1.00 45.05 163 GLY A C 1
ATOM 1248 O O . GLY A 1 165 ? -0.242 43.894 20.355 1.00 43.02 163 GLY A O 1
ATOM 1249 N N . PRO A 1 166 ? 0.551 45.588 19.107 1.00 47.66 164 PRO A N 1
ATOM 1250 C CA . PRO A 1 166 ? -0.680 46.381 19.291 1.00 45.14 164 PRO A CA 1
ATOM 1251 C C . PRO A 1 166 ? -1.965 45.643 18.933 1.00 48.42 164 PRO A C 1
ATOM 1252 O O . PRO A 1 166 ? -2.992 45.880 19.576 1.00 48.79 164 PRO A O 1
ATOM 1256 N N . LYS A 1 167 ? -1.951 44.756 17.936 1.00 44.59 165 LYS A N 1
ATOM 1257 C CA . LYS A 1 167 ? -3.166 44.070 17.508 1.00 37.18 165 LYS A CA 1
ATOM 1258 C C . LYS A 1 167 ? -3.324 42.682 18.122 1.00 34.92 165 LYS A C 1
ATOM 1259 O O . LYS A 1 167 ? -4.233 41.947 17.734 1.00 42.95 165 LYS A O 1
ATOM 1265 N N . THR A 1 168 ? -2.478 42.319 19.079 1.00 37.91 166 THR A N 1
ATOM 1266 C CA . THR A 1 168 ? -2.528 40.999 19.700 1.00 39.75 166 THR A CA 1
ATOM 1267 C C . THR A 1 168 ? -3.788 40.824 20.550 1.00 42.06 166 THR A C 1
ATOM 1268 O O . THR A 1 168 ? -4.171 41.717 21.315 1.00 33.69 166 THR A O 1
ATOM 1272 N N . THR A 1 169 ? -4.439 39.662 20.405 1.00 34.48 167 THR A N 1
ATOM 1273 C CA . THR A 1 169 ? -5.553 39.260 21.257 1.00 35.73 167 THR A CA 1
ATOM 1274 C C . THR A 1 169 ? -5.075 38.217 22.264 1.00 34.33 167 THR A C 1
ATOM 1275 O O . THR A 1 169 ? -4.382 37.269 21.888 1.00 33.57 167 THR A O 1
ATOM 1279 N N . VAL A 1 170 ? -5.437 38.394 23.539 1.00 30.97 168 VAL A N 1
ATOM 1280 C CA . VAL A 1 170 ? -5.137 37.433 24.598 1.00 35.25 168 VAL A CA 1
ATOM 1281 C C . VAL A 1 170 ? -6.407 36.678 24.963 1.00 32.76 168 VAL A C 1
ATOM 1282 O O . VAL A 1 170 ? -7.462 37.284 25.205 1.00 35.96 168 VAL A O 1
ATOM 1286 N N . MET A 1 171 ? -6.317 35.354 24.977 1.00 29.42 169 MET A N 1
ATOM 1287 C CA . MET A 1 171 ? -7.420 34.485 25.369 1.00 34.61 169 MET A CA 1
ATOM 1288 C C . MET A 1 171 ? -7.007 33.720 26.611 1.00 38.59 169 MET A C 1
ATOM 1289 O O . MET A 1 171 ? -5.975 33.040 26.606 1.00 39.08 169 MET A O 1
ATOM 1294 N N . LEU A 1 172 ? -7.820 33.807 27.664 1.00 36.07 170 LEU A N 1
ATOM 1295 C CA . LEU A 1 172 ? -7.475 33.216 28.945 1.00 33.81 170 LEU A CA 1
ATOM 1296 C C . LEU A 1 172 ? -8.625 32.348 29.425 1.00 35.49 170 LEU A C 1
ATOM 1297 O O . LEU A 1 172 ? -9.746 32.836 29.616 1.00 38.21 170 LEU A O 1
ATOM 1302 N N . GLY A 1 173 ? -8.352 31.049 29.578 1.00 29.35 171 GLY A N 1
ATOM 1303 C CA . GLY A 1 173 ? -9.253 30.157 30.289 1.00 30.86 171 GLY A CA 1
ATOM 1304 C C . GLY A 1 173 ? -8.895 30.149 31.763 1.00 31.53 171 GLY A C 1
ATOM 1305 O O . GLY A 1 173 ? -7.741 29.899 32.138 1.00 33.65 171 GLY A O 1
ATOM 1306 N N . TYR A 1 174 ? -9.895 30.400 32.605 1.00 34.66 172 TYR A N 1
ATOM 1307 C CA . TYR A 1 174 ? -9.625 30.680 34.005 1.00 36.57 172 TYR A CA 1
ATOM 1308 C C . TYR A 1 174 ? -10.629 29.966 34.893 1.00 40.39 172 TYR A C 1
ATOM 1309 O O . TYR A 1 174 ? -11.814 29.884 34.564 1.00 34.96 172 TYR A O 1
ATOM 1318 N N . GLU A 1 175 ? -10.153 29.431 36.013 1.00 37.09 173 GLU A N 1
ATOM 1319 C CA . GLU A 1 175 ? -11.029 28.808 36.993 1.00 33.13 173 GLU A CA 1
ATOM 1320 C C . GLU A 1 175 ? -10.856 29.545 38.315 1.00 35.70 173 GLU A C 1
ATOM 1321 O O . GLU A 1 175 ? -9.745 29.591 38.864 1.00 39.41 173 GLU A O 1
ATOM 1327 N N . ILE A 1 176 ? -11.952 30.118 38.825 1.00 37.07 174 ILE A N 1
ATOM 1328 C CA . ILE A 1 176 ? -11.885 30.883 40.068 1.00 39.75 174 ILE A CA 1
ATOM 1329 C C . ILE A 1 176 ? -11.584 29.960 41.238 1.00 40.13 174 ILE A C 1
ATOM 1330 O O . ILE A 1 176 ? -12.165 28.870 41.371 1.00 35.10 174 ILE A O 1
ATOM 1335 N N . ARG A 1 177 ? -10.643 30.378 42.085 1.00 38.78 175 ARG A N 1
ATOM 1336 C CA . ARG A 1 177 ? -10.354 29.624 43.296 1.00 40.51 175 ARG A CA 1
ATOM 1337 C C . ARG A 1 177 ? -10.358 30.599 44.468 1.00 40.38 175 ARG A C 1
ATOM 1338 O O . ARG A 1 177 ? -11.429 30.894 45.009 1.00 44.71 175 ARG A O 1
ATOM 1346 N N . SER A 1 178 ? -9.206 31.149 44.849 1.00 37.61 176 SER A N 1
ATOM 1347 C CA . SER A 1 178 ? -9.201 32.119 45.945 1.00 46.91 176 SER A CA 1
ATOM 1348 C C . SER A 1 178 ? -9.807 33.444 45.490 1.00 43.80 176 SER A C 1
ATOM 1349 O O . SER A 1 178 ? -9.457 33.957 44.424 1.00 39.13 176 SER A O 1
ATOM 1352 N N . THR A 1 179 ? -10.698 34.018 46.308 1.00 39.56 177 THR A N 1
ATOM 1353 C CA . THR A 1 179 ? -11.252 35.325 45.960 1.00 40.89 177 THR A CA 1
ATOM 1354 C C . THR A 1 179 ? -10.189 36.414 46.028 1.00 44.97 177 THR A C 1
ATOM 1355 O O . THR A 1 179 ? -10.210 37.358 45.228 1.00 42.43 177 THR A O 1
ATOM 1359 N N . VAL A 1 180 ? -9.264 36.313 46.985 1.00 45.37 178 VAL A N 1
ATOM 1360 C CA . VAL A 1 180 ? -8.184 37.291 47.074 1.00 48.46 178 VAL A CA 1
ATOM 1361 C C . VAL A 1 180 ? -7.398 37.327 45.764 1.00 42.53 178 VAL A C 1
ATOM 1362 O O . VAL A 1 180 ? -7.181 38.394 45.178 1.00 44.50 178 VAL A O 1
ATOM 1366 N N . VAL A 1 181 ? -6.994 36.156 45.267 1.00 36.19 179 VAL A N 1
ATOM 1367 C CA . VAL A 1 181 ? -6.255 36.100 44.010 1.00 36.22 179 VAL A CA 1
ATOM 1368 C C . VAL A 1 181 ? -7.121 36.587 42.856 1.00 37.85 179 VAL A C 1
ATOM 1369 O O . VAL A 1 181 ? -6.631 37.239 41.925 1.00 41.93 179 VAL A O 1
ATOM 1373 N N . HIS A 1 182 ? -8.414 36.260 42.880 1.00 40.95 180 HIS A N 1
ATOM 1374 C CA . HIS A 1 182 ? -9.306 36.678 41.798 1.00 39.73 180 HIS A CA 1
ATOM 1375 C C . HIS A 1 182 ? -9.307 38.193 41.637 1.00 43.22 180 HIS A C 1
ATOM 1376 O O . HIS A 1 182 ? -9.201 38.715 40.520 1.00 40.00 180 HIS A O 1
ATOM 1383 N N . GLU A 1 183 ? -9.420 38.916 42.752 1.00 37.23 181 GLU A N 1
ATOM 1384 C CA . GLU A 1 183 ? -9.484 40.372 42.693 1.00 40.73 181 GLU A CA 1
ATOM 1385 C C . GLU A 1 183 ? -8.155 40.970 42.239 1.00 41.97 181 GLU A C 1
ATOM 1386 O O . GLU A 1 183 ? -8.138 41.938 41.469 1.00 45.55 181 GLU A O 1
ATOM 1392 N N . LYS A 1 184 ? -7.033 40.407 42.700 1.00 37.71 182 LYS A N 1
ATOM 1393 C CA . LYS A 1 184 ? -5.735 40.872 42.221 1.00 37.13 182 LYS A CA 1
ATOM 1394 C C . LYS A 1 184 ? -5.589 40.642 40.721 1.00 35.21 182 LYS A C 1
ATOM 1395 O O . LYS A 1 184 ? -5.098 41.514 39.997 1.00 37.23 182 LYS A O 1
ATOM 1401 N N . MET A 1 185 ? -6.017 39.476 40.238 1.00 35.99 183 MET A N 1
ATOM 1402 C CA . MET A 1 185 ? -5.898 39.159 38.820 1.00 35.58 183 MET A CA 1
ATOM 1403 C C . MET A 1 185 ? -6.762 40.091 37.977 1.00 39.40 183 MET A C 1
ATOM 1404 O O . MET A 1 185 ? -6.305 40.644 36.971 1.00 42.46 183 MET A O 1
ATOM 1409 N N . LEU A 1 186 ? -8.011 40.295 38.391 1.00 41.26 184 LEU A N 1
ATOM 1410 C CA . LEU A 1 186 ? -8.908 41.156 37.635 1.00 41.11 184 LEU A CA 1
ATOM 1411 C C . LEU A 1 186 ? -8.362 42.574 37.537 1.00 47.30 184 LEU A C 1
ATOM 1412 O O . LEU A 1 186 ? -8.374 43.180 36.461 1.00 46.94 184 LEU A O 1
ATOM 1417 N N . GLN A 1 187 ? -7.875 43.127 38.653 1.00 40.97 185 GLN A N 1
ATOM 1418 C CA . GLN A 1 187 ? -7.325 44.478 38.600 1.00 46.92 185 GLN A CA 1
ATOM 1419 C C . GLN A 1 187 ? -6.099 44.537 37.698 1.00 44.16 185 GLN A C 1
ATOM 1420 O O . GLN A 1 187 ? -5.909 45.505 36.951 1.00 47.59 185 GLN A O 1
ATOM 1426 N N . MET A 1 188 ? -5.260 43.507 37.754 1.00 41.36 186 MET A N 1
ATOM 1427 C CA . MET A 1 188 ? -4.075 43.461 36.905 1.00 40.30 186 MET A CA 1
ATOM 1428 C C . MET A 1 188 ? -4.450 43.499 35.425 1.00 40.05 186 MET A C 1
ATOM 1429 O O . MET A 1 188 ? -3.945 44.338 34.672 1.00 46.01 186 MET A O 1
ATOM 1434 N N . TRP A 1 189 ? -5.343 42.602 34.996 1.00 35.39 187 TRP A N 1
ATOM 1435 C CA . TRP A 1 189 ? -5.766 42.607 33.598 1.00 40.66 187 TRP A CA 1
ATOM 1436 C C . TRP A 1 189 ? -6.405 43.936 33.235 1.00 46.59 187 TRP A C 1
ATOM 1437 O O . TRP A 1 189 ? -6.147 44.484 32.154 1.00 47.40 187 TRP A O 1
ATOM 1448 N N . LYS A 1 190 ? -7.247 44.472 34.123 1.00 45.59 188 LYS A N 1
ATOM 1449 C CA . LYS A 1 190 ? -7.884 45.756 33.841 1.00 49.06 188 LYS A CA 1
ATOM 1450 C C . LYS A 1 190 ? -6.861 46.883 33.718 1.00 52.54 188 LYS A C 1
ATOM 1451 O O . LYS A 1 190 ? -7.057 47.808 32.921 1.00 57.33 188 LYS A O 1
ATOM 1457 N N . ASP A 1 191 ? -5.751 46.809 34.461 1.00 46.31 189 ASP A N 1
ATOM 1458 C CA . ASP A 1 191 ? -4.709 47.832 34.365 1.00 51.04 189 ASP A CA 1
ATOM 1459 C C . ASP A 1 191 ? -3.916 47.763 33.064 1.00 48.46 189 ASP A C 1
ATOM 1460 O O . ASP A 1 191 ? -3.273 48.750 32.693 1.00 50.01 189 ASP A O 1
ATOM 1465 N N . ASN A 1 192 ? -3.938 46.626 32.368 1.00 43.98 190 ASN A N 1
ATOM 1466 C CA . ASN A 1 192 ? -3.052 46.389 31.234 1.00 41.43 190 ASN A CA 1
ATOM 1467 C C . ASN A 1 192 ? -3.766 46.111 29.926 1.00 43.02 190 ASN A C 1
ATOM 1468 O O . ASN A 1 192 ? -3.121 46.188 28.874 1.00 45.10 190 ASN A O 1
ATOM 1473 N N . PHE A 1 193 ? -5.058 45.784 29.953 1.00 40.59 191 PHE A N 1
ATOM 1474 C CA . PHE A 1 193 ? -5.783 45.359 28.761 1.00 40.88 191 PHE A CA 1
ATOM 1475 C C . PHE A 1 193 ? -7.200 45.908 28.817 1.00 45.93 191 PHE A C 1
ATOM 1476 O O . PHE A 1 193 ? -7.660 46.407 29.854 1.00 40.21 191 PHE A O 1
ATOM 1484 N N . GLU A 1 194 ? -7.878 45.830 27.672 1.00 44.75 192 GLU A N 1
ATOM 1485 C CA . GLU A 1 194 ? -9.330 45.956 27.586 1.00 45.24 192 GLU A CA 1
ATOM 1486 C C . GLU A 1 194 ? -9.904 44.543 27.645 1.00 45.63 192 GLU A C 1
ATOM 1487 O O . GLU A 1 194 ? -9.684 43.744 26.732 1.00 43.09 192 GLU A O 1
ATOM 1493 N N . VAL A 1 195 ? -10.640 44.234 28.708 1.00 44.04 193 VAL A N 1
ATOM 1494 C CA . VAL A 1 195 ? -11.021 42.864 29.047 1.00 39.30 193 VAL A CA 1
ATOM 1495 C C . VAL A 1 195 ? -12.507 42.686 28.781 1.00 44.20 193 VAL A C 1
ATOM 1496 O O . VAL A 1 195 ? -13.318 43.515 29.206 1.00 46.24 193 VAL A O 1
ATOM 1500 N N . LYS A 1 196 ? -12.864 41.599 28.097 1.00 41.66 194 LYS A N 1
ATOM 1501 C CA . LYS A 1 196 ? -14.246 41.157 27.977 1.00 42.51 194 LYS A CA 1
ATOM 1502 C C . LYS A 1 196 ? -14.357 39.729 28.495 1.00 43.28 194 LYS A C 1
ATOM 1503 O O . LYS A 1 196 ? -13.396 38.958 28.437 1.00 44.21 194 LYS A O 1
ATOM 1509 N N . THR A 1 197 ? -15.525 39.395 29.042 1.00 50.74 195 THR A N 1
ATOM 1510 C CA . THR A 1 197 ? -15.789 38.088 29.645 1.00 49.30 195 THR A CA 1
ATOM 1511 C C . THR A 1 197 ? -16.761 37.334 28.742 1.00 59.19 195 THR A C 1
ATOM 1512 O O . THR A 1 197 ? -17.941 37.686 28.664 1.00 64.33 195 THR A O 1
ATOM 1516 N N . ILE A 1 198 ? -16.262 36.303 28.064 1.00 55.41 196 ILE A N 1
ATOM 1517 C CA . ILE A 1 198 ? -17.075 35.572 27.084 1.00 52.78 196 ILE A CA 1
ATOM 1518 C C . ILE A 1 198 ? -18.270 34.939 27.783 1.00 54.04 196 ILE A C 1
ATOM 1519 O O . ILE A 1 198 ? -18.122 34.385 28.894 1.00 59.08 196 ILE A O 1
ATOM 1524 N N . PRO A 1 199 ? -19.469 35.025 27.219 1.00 80.19 197 PRO A N 1
ATOM 1525 C CA . PRO A 1 199 ? -20.663 34.578 27.939 1.00 83.11 197 PRO A CA 1
ATOM 1526 C C . PRO A 1 199 ? -20.854 33.070 27.872 1.00 86.44 197 PRO A C 1
ATOM 1527 O O . PRO A 1 199 ? -20.245 32.365 27.064 1.00 91.52 197 PRO A O 1
ATOM 1531 N N . ARG A 1 200 ? -21.739 32.591 28.752 1.00 88.09 198 ARG A N 1
ATOM 1532 C CA . ARG A 1 200 ? -22.046 31.166 28.829 1.00 90.72 198 ARG A CA 1
ATOM 1533 C C . ARG A 1 200 ? -22.559 30.625 27.502 1.00 101.45 198 ARG A C 1
ATOM 1534 O O . ARG A 1 200 ? -22.236 29.495 27.116 1.00 99.93 198 ARG A O 1
ATOM 1542 N N . SER A 1 201 ? -23.376 31.414 26.798 1.00 109.32 199 SER A N 1
ATOM 1543 C CA . SER A 1 201 ? -24.021 30.926 25.584 1.00 124.42 199 SER A CA 1
ATOM 1544 C C . SER A 1 201 ? -23.009 30.538 24.513 1.00 131.95 199 SER A C 1
ATOM 1545 O O . SER A 1 201 ? -23.267 29.622 23.721 1.00 138.83 199 SER A O 1
ATOM 1548 N N . LYS A 1 202 ? -21.856 31.211 24.470 1.00 127.33 200 LYS A N 1
ATOM 1549 C CA . LYS A 1 202 ? -20.836 30.872 23.486 1.00 122.89 200 LYS A CA 1
ATOM 1550 C C . LYS A 1 202 ? -20.077 29.600 23.849 1.00 117.68 200 LYS A C 1
ATOM 1551 O O . LYS A 1 202 ? -19.425 29.012 22.979 1.00 119.79 200 LYS A O 1
ATOM 1557 N N . MET A 1 203 ? -20.159 29.159 25.101 1.00 112.60 201 MET A N 1
ATOM 1558 C CA . MET A 1 203 ? -19.541 27.916 25.537 1.00 106.60 201 MET A CA 1
ATOM 1559 C C . MET A 1 203 ? -20.534 26.763 25.398 1.00 117.06 201 MET A C 1
ATOM 1560 O O . MET A 1 203 ? -21.752 26.960 25.458 1.00 119.40 201 MET A O 1
ATOM 1565 N N . ASP A 1 204 ? -20.005 25.555 25.200 1.00 121.00 202 ASP A N 1
ATOM 1566 C CA . ASP A 1 204 ? -20.859 24.394 24.966 1.00 131.48 202 ASP A CA 1
ATOM 1567 C C . ASP A 1 204 ? -21.695 24.066 26.199 1.00 135.83 202 ASP A C 1
ATOM 1568 O O . ASP A 1 204 ? -21.308 24.346 27.338 1.00 131.44 202 ASP A O 1
ATOM 1573 N N . GLY A 1 205 ? -22.862 23.464 25.956 1.00 141.32 203 GLY A N 1
ATOM 1574 C CA . GLY A 1 205 ? -23.755 23.122 27.048 1.00 140.68 203 GLY A CA 1
ATOM 1575 C C . GLY A 1 205 ? -23.191 22.072 27.982 1.00 138.58 203 GLY A C 1
ATOM 1576 O O . GLY A 1 205 ? -23.490 22.081 29.180 1.00 136.75 203 GLY A O 1
ATOM 1577 N N . GLU A 1 206 ? -22.371 21.159 27.459 1.00 139.48 204 GLU A N 1
ATOM 1578 C CA . GLU A 1 206 ? -21.806 20.093 28.278 1.00 139.83 204 GLU A CA 1
ATOM 1579 C C . GLU A 1 206 ? -20.521 20.514 28.983 1.00 137.01 204 GLU A C 1
ATOM 1580 O O . GLU A 1 206 ? -20.310 20.157 30.149 1.00 134.25 204 GLU A O 1
ATOM 1586 N N . TYR A 1 207 ? -19.658 21.272 28.304 1.00 135.50 205 TYR A N 1
ATOM 1587 C CA . TYR A 1 207 ? -18.368 21.684 28.860 1.00 130.30 205 TYR A CA 1
ATOM 1588 C C . TYR A 1 207 ? -18.508 23.099 29.419 1.00 128.29 205 TYR A C 1
ATOM 1589 O O . TYR A 1 207 ? -18.068 24.086 28.825 1.00 128.97 205 TYR A O 1
ATOM 1598 N N . GLN A 1 208 ? -19.130 23.184 30.597 1.00 122.73 206 GLN A N 1
ATOM 1599 C CA . GLN A 1 208 ? -19.421 24.464 31.233 1.00 111.79 206 GLN A CA 1
ATOM 1600 C C . GLN A 1 208 ? -19.805 24.261 32.694 1.00 104.39 206 GLN A C 1
ATOM 1601 O O . GLN A 1 208 ? -20.891 23.760 33.006 1.00 110.34 206 GLN A O 1
ATOM 1607 N N . ASP A 1 209 ? -18.906 24.625 33.579 1.00 92.38 207 ASP A N 1
ATOM 1608 C CA . ASP A 1 209 ? -18.948 24.673 35.026 1.00 76.43 207 ASP A CA 1
ATOM 1609 C C . ASP A 1 209 ? -18.949 26.134 35.449 1.00 66.42 207 ASP A C 1
ATOM 1610 O O . ASP A 1 209 ? -18.151 26.911 34.926 1.00 64.71 207 ASP A O 1
ATOM 1615 N N . PRO A 1 210 ? -19.846 26.544 36.355 1.00 62.48 208 PRO A N 1
ATOM 1616 C CA . PRO A 1 210 ? -19.935 27.971 36.728 1.00 58.09 208 PRO A CA 1
ATOM 1617 C C . PRO A 1 210 ? -18.613 28.618 37.130 1.00 56.77 208 PRO A C 1
ATOM 1618 O O . PRO A 1 210 ? -18.474 29.841 36.986 1.00 53.59 208 PRO A O 1
ATOM 1622 N N . SER A 1 211 ? -17.633 27.845 37.589 1.00 50.68 209 SER A N 1
ATOM 1623 C CA . SER A 1 211 ? -16.365 28.391 38.056 1.00 56.48 209 SER A CA 1
ATOM 1624 C C . SER A 1 211 ? -15.360 28.666 36.950 1.00 53.07 209 SER A C 1
ATOM 1625 O O . SER A 1 211 ? -14.312 29.263 37.220 1.00 50.60 209 SER A O 1
ATOM 1628 N N . ILE A 1 212 ? -15.637 28.278 35.712 1.00 39.48 210 ILE A N 1
ATOM 1629 C CA . ILE A 1 212 ? -14.668 28.417 34.637 1.00 44.37 210 ILE A CA 1
ATOM 1630 C C . ILE A 1 212 ? -15.098 29.593 33.779 1.00 40.10 210 ILE A C 1
ATOM 1631 O O . ILE A 1 212 ? -16.266 29.690 33.394 1.00 38.74 210 ILE A O 1
ATOM 1636 N N . HIS A 1 213 ? -14.190 30.530 33.561 1.00 40.14 211 HIS A N 1
ATOM 1637 C CA . HIS A 1 213 ? -14.481 31.718 32.770 1.00 41.27 211 HIS A CA 1
ATOM 1638 C C . HIS A 1 213 ? -13.508 31.806 31.612 1.00 34.58 211 HIS A C 1
ATOM 1639 O O . HIS A 1 213 ? -12.378 31.323 31.704 1.00 36.27 211 HIS A O 1
ATOM 1646 N N . LEU A 1 214 ? -13.950 32.421 30.517 1.00 36.47 212 LEU A N 1
ATOM 1647 C CA . LEU A 1 214 ? -13.077 32.712 29.387 1.00 31.38 212 LEU A CA 1
ATOM 1648 C C . LEU A 1 214 ? -12.974 34.220 29.233 1.00 35.95 212 LEU A C 1
ATOM 1649 O O . LEU A 1 214 ? -13.991 34.896 29.068 1.00 40.68 212 LEU A O 1
ATOM 1654 N N . TYR A 1 215 ? -11.755 34.744 29.273 1.00 34.90 213 TYR A N 1
ATOM 1655 C CA . TYR A 1 215 ? -11.547 36.161 29.031 1.00 34.41 213 TYR A CA 1
ATOM 1656 C C . TYR A 1 215 ? -10.914 36.363 27.660 1.00 38.93 213 TYR A C 1
ATOM 1657 O O . TYR A 1 215 ? -10.101 35.556 27.201 1.00 34.76 213 TYR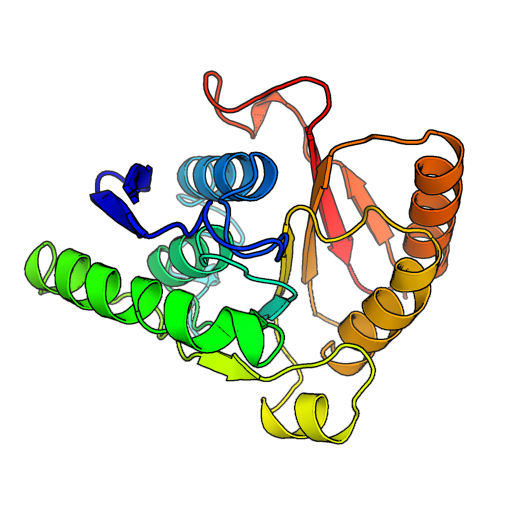 A O 1
ATOM 1666 N N . ILE A 1 216 ? -11.283 37.452 27.007 1.00 33.41 214 ILE A N 1
ATOM 1667 C CA . ILE A 1 216 ? -10.623 37.830 25.764 1.00 38.76 214 ILE A CA 1
ATOM 1668 C C . ILE A 1 216 ? -10.256 39.300 25.881 1.00 32.46 214 ILE A C 1
ATOM 1669 O O . ILE A 1 216 ? -11.099 40.131 26.217 1.00 43.48 214 ILE A O 1
ATOM 1674 N N . MET A 1 217 ? -8.986 39.610 25.661 1.00 32.00 215 MET A N 1
ATOM 1675 C CA . MET A 1 217 ? -8.455 40.914 26.018 1.00 36.92 215 MET A CA 1
ATOM 1676 C C . MET A 1 217 ? -7.718 41.507 24.827 1.00 41.79 215 MET A C 1
ATOM 1677 O O . MET A 1 217 ? -6.937 40.817 24.164 1.00 42.83 215 MET A O 1
ATOM 1682 N N . ALA A 1 218 ? -7.980 42.776 24.544 1.00 40.50 216 ALA A N 1
ATOM 1683 C CA . ALA A 1 218 ? -7.225 43.507 23.540 1.00 42.61 216 ALA A CA 1
ATOM 1684 C C . ALA A 1 218 ? -6.200 44.391 24.233 1.00 45.20 216 ALA A C 1
ATOM 1685 O O . ALA A 1 218 ? -6.324 44.714 25.420 1.00 45.03 216 ALA A O 1
ATOM 1687 N N . GLN A 1 219 ? -5.161 44.763 23.488 1.00 46.62 217 GLN A N 1
ATOM 1688 C CA . GLN A 1 219 ? -4.147 45.631 24.066 1.00 48.42 217 GLN A CA 1
ATOM 1689 C C . GLN A 1 219 ? -4.759 46.994 24.361 1.00 51.34 217 GLN A C 1
ATOM 1690 O O . GLN A 1 219 ? -5.757 47.392 23.757 1.00 52.30 217 GLN A O 1
ATOM 1696 N N . LYS A 1 220 ? -4.171 47.703 25.319 1.00 55.20 218 LYS A N 1
ATOM 1697 C CA . LYS A 1 220 ? -4.733 48.986 25.716 1.00 62.94 218 LYS A CA 1
ATOM 1698 C C . LYS A 1 220 ? -4.281 50.094 24.774 1.00 77.22 218 LYS A C 1
ATOM 1699 O O . LYS A 1 220 ? -3.192 50.046 24.195 1.00 79.13 218 LYS A O 1
ATOM 1705 N N . SER A 1 221 ? -5.146 51.093 24.618 1.00 86.67 219 SER A N 1
ATOM 1706 C CA . SER A 1 221 ? -4.894 52.235 23.743 1.00 95.26 219 SER A CA 1
ATOM 1707 C C . SER A 1 221 ? -3.515 52.861 23.955 1.00 94.52 219 SER A C 1
ATOM 1708 O O . SER A 1 221 ? -2.718 52.962 23.022 1.00 91.14 219 SER A O 1
#

Radius of gyration: 16.04 Å; Cα contacts (8 Å, |Δi|>4): 431; chains: 1; bounding box: 40×45×45 Å

Sequence (216 aa):
CTVTIEVLGHELDFAQDPNSKHLGTTTVWDASMVFAKYLGKNSRKGRFSSSSKLKGKRAIELGAGCGVAGFALAMLGCDVVVTTDQKEVLPLLKKRNVEWNTSRIVQMNPGSSAFGSLRRVAELDWGNEDHITAVEPPFDYVIGTDVVYSEQLLEPLLRTILALSGPKTTVMLGYEIRSTVVHEKMLQMWKDNFEVKTIPRSKMDGEYQDPSIHLYIMAQKS

Foldseek 3Di:
DWDWDAALNDTAIFQACPVDPDPLRDDDLLLVQLRQLLSLPQCDDCLDQVNQVPFEEEEESCRSNRNQLSSQQSAHAYEYEYAPVRQVSNVVRNVVVVVVVCVVPVPDDGHHYHYAYDDQPPVVRLVVVPAAGQEYEYAQQQDDQVCLVSNVVSNVSNHDQNHKYKYKHFDDDPVSVVVNVVVLVVFWAKDKDDPVSTDPVSDDPRITMIMTGGDD

Organism: Arabidopsis thaliana (NCBI:txid3702)

Secondary structure (DSSP, 8-state):
-EEEEEETTEEEEEE--TT---GGGS--HHHHHHHHHHHHS-SSSTTSHHHHTT-EEEEES-TT-HHHHHHHHTT-EEEEEE-TTTHHHHHHHHHHHHHHHHHH-SSS-PPPEEEEE--TT-HHHHHHT---EEEEEEES----GGGHHHHHHHHHHTEEEEEEEEEEEE---HHHHHHHHHHHHHHEEEEE--GGGS-SSS--TTEEEEEEEEP-